Protein AF-A0AAN8GHG9-F1 (afdb_monomer_lite)

Structure (mmCIF, N/CA/C/O backbone):
data_AF-A0AAN8GHG9-F1
#
_entry.id   AF-A0AAN8GHG9-F1
#
loop_
_atom_site.group_PDB
_atom_site.id
_atom_site.type_symbol
_atom_site.label_atom_id
_atom_site.label_alt_id
_atom_site.label_comp_id
_atom_site.label_asym_id
_atom_site.label_entity_id
_atom_site.label_seq_id
_atom_site.pdbx_PDB_ins_code
_atom_site.Cartn_x
_atom_site.Cartn_y
_atom_site.Cartn_z
_atom_site.occupancy
_atom_site.B_iso_or_equiv
_atom_site.auth_seq_id
_atom_site.auth_comp_id
_atom_site.auth_asym_id
_atom_site.auth_atom_id
_atom_site.pdbx_PDB_model_num
ATOM 1 N N . MET A 1 1 ? 41.260 7.276 6.494 1.00 39.53 1 MET A N 1
ATOM 2 C CA . MET A 1 1 ? 41.161 5.802 6.473 1.00 39.53 1 MET A CA 1
ATOM 3 C C . MET A 1 1 ? 40.742 5.390 7.867 1.00 39.53 1 MET A C 1
ATOM 5 O O . MET A 1 1 ? 41.585 5.321 8.748 1.00 39.53 1 MET A O 1
ATOM 9 N N . SER A 1 2 ? 39.435 5.264 8.078 1.00 36.53 2 SER A N 1
ATOM 10 C CA . SER A 1 2 ? 38.848 4.936 9.377 1.00 36.53 2 SER A CA 1
ATOM 11 C C . SER A 1 2 ? 38.157 3.592 9.228 1.00 36.53 2 SER A C 1
ATOM 13 O O . SER A 1 2 ? 37.198 3.484 8.469 1.00 36.53 2 SER A O 1
ATOM 15 N N . GLY A 1 3 ? 38.696 2.575 9.893 1.00 39.75 3 GLY A N 1
ATOM 16 C CA . GLY A 1 3 ? 37.989 1.333 10.162 1.00 39.75 3 GLY A CA 1
ATOM 17 C C . GLY A 1 3 ? 37.304 1.464 11.516 1.00 39.75 3 GLY A C 1
ATOM 18 O O . GLY A 1 3 ? 37.971 1.758 12.505 1.00 39.75 3 GLY A O 1
ATOM 19 N N . SER A 1 4 ? 35.991 1.270 11.544 1.00 40.59 4 SER A N 1
ATOM 20 C CA . SER A 1 4 ? 35.247 0.928 12.752 1.00 40.59 4 SER A CA 1
ATOM 21 C C . SER A 1 4 ? 34.259 -0.154 12.352 1.00 40.59 4 SER A C 1
ATOM 23 O O . SER A 1 4 ? 33.437 0.047 11.462 1.00 40.59 4 SER A O 1
ATOM 25 N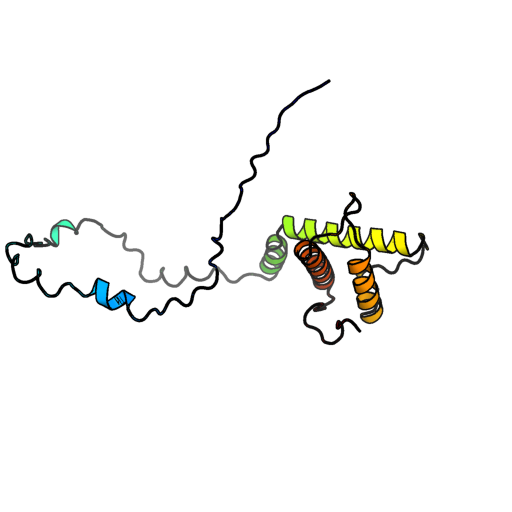 N . SER A 1 5 ? 34.472 -1.322 12.942 1.00 50.25 5 SER A N 1
ATOM 26 C CA . SER A 1 5 ? 33.694 -2.542 12.789 1.00 50.25 5 SER A CA 1
ATOM 27 C C . SER A 1 5 ? 32.444 -2.400 13.642 1.00 50.25 5 SER A C 1
ATOM 29 O O . SER A 1 5 ? 32.581 -2.333 14.857 1.00 50.25 5 SER A O 1
ATOM 31 N N . ASP A 1 6 ? 31.269 -2.368 13.021 1.00 45.66 6 ASP A N 1
ATOM 32 C CA . ASP A 1 6 ? 29.994 -2.587 13.704 1.00 45.66 6 ASP A CA 1
ATOM 33 C C . ASP A 1 6 ? 29.287 -3.739 12.983 1.00 45.66 6 ASP A C 1
ATOM 35 O O . ASP A 1 6 ? 28.539 -3.559 12.021 1.00 45.66 6 ASP A O 1
ATOM 39 N N . ASP A 1 7 ? 29.606 -4.952 13.431 1.00 48.41 7 ASP A N 1
ATOM 40 C CA . ASP A 1 7 ? 28.869 -6.164 13.103 1.00 48.41 7 ASP A CA 1
ATOM 41 C C . ASP A 1 7 ? 27.522 -6.113 13.836 1.00 48.41 7 ASP A C 1
ATOM 43 O O . ASP A 1 7 ? 27.403 -6.520 14.995 1.00 48.41 7 ASP A O 1
ATOM 47 N N . GLU A 1 8 ? 26.486 -5.587 13.179 1.00 47.91 8 GLU A N 1
ATOM 48 C CA . GLU A 1 8 ? 25.124 -5.725 13.688 1.00 47.91 8 GLU A CA 1
ATOM 49 C C . GLU A 1 8 ? 24.675 -7.189 13.588 1.00 47.91 8 GLU A C 1
ATOM 51 O O . GLU A 1 8 ? 24.585 -7.803 12.522 1.00 47.91 8 GLU A O 1
ATOM 56 N N . ILE A 1 9 ? 24.399 -7.740 14.765 1.00 48.50 9 ILE A N 1
ATOM 57 C CA . ILE A 1 9 ? 23.884 -9.077 15.027 1.00 48.50 9 ILE A CA 1
ATOM 58 C C . ILE A 1 9 ? 22.558 -9.261 14.279 1.00 48.50 9 ILE A C 1
ATOM 60 O O . ILE A 1 9 ?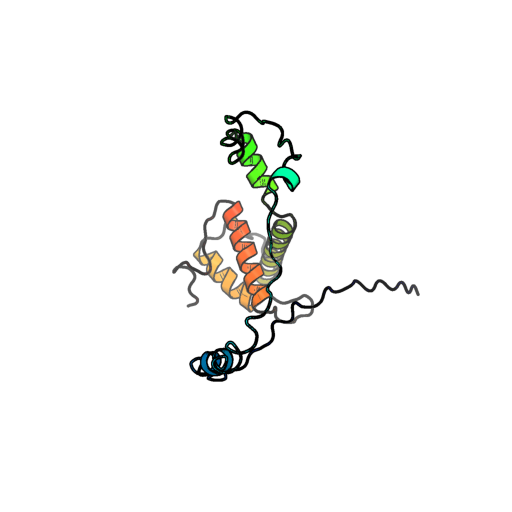 21.497 -8.812 14.715 1.00 48.50 9 ILE A O 1
ATOM 64 N N . PHE A 1 10 ? 22.601 -9.983 13.161 1.00 38.28 10 PHE A N 1
ATOM 65 C CA . PHE A 1 10 ? 21.401 -10.544 12.557 1.00 38.28 10 PHE A CA 1
ATOM 66 C C . PHE A 1 10 ? 20.902 -11.682 13.447 1.00 38.28 10 PHE A C 1
ATOM 68 O O . PHE A 1 10 ? 21.498 -12.760 13.486 1.00 38.28 10 PHE A O 1
ATOM 75 N N . ILE A 1 11 ? 19.771 -11.472 14.125 1.00 40.66 11 ILE A N 1
ATOM 76 C CA . ILE A 1 11 ? 18.973 -12.588 14.638 1.00 40.66 11 ILE A CA 1
ATOM 77 C C . ILE A 1 11 ? 18.435 -13.323 13.409 1.00 40.66 11 ILE A C 1
ATOM 79 O O . ILE A 1 11 ? 17.443 -12.939 12.789 1.00 40.66 11 ILE A O 1
ATOM 83 N N . THR A 1 12 ? 19.180 -14.342 13.003 1.00 45.91 12 THR A N 1
ATOM 84 C CA . THR A 1 12 ? 18.841 -15.238 11.913 1.00 45.91 12 THR A CA 1
ATOM 85 C C . THR A 1 12 ? 17.780 -16.229 12.385 1.00 45.91 12 THR A C 1
ATOM 87 O O . THR A 1 12 ? 17.930 -16.896 13.399 1.00 45.91 12 THR A O 1
ATOM 90 N N . GLN A 1 13 ? 16.712 -16.308 11.590 1.00 38.31 13 GLN A N 1
ATOM 91 C CA . GLN A 1 13 ? 15.991 -17.531 11.233 1.00 38.31 13 GLN A CA 1
ATOM 92 C C . GLN A 1 13 ? 15.393 -18.370 12.378 1.00 38.31 13 GLN A C 1
ATOM 94 O O . GLN A 1 13 ? 16.033 -19.248 12.950 1.00 38.31 13 GLN A O 1
ATOM 99 N N . THR A 1 14 ? 14.071 -18.273 12.547 1.00 42.41 14 THR A N 1
ATOM 100 C CA . THR A 1 14 ? 13.281 -19.482 12.814 1.00 42.41 14 THR A CA 1
ATOM 101 C C . THR A 1 14 ? 13.383 -20.376 11.582 1.00 42.41 14 THR A C 1
ATOM 103 O O . THR A 1 14 ? 12.758 -20.118 10.553 1.00 42.41 14 THR A O 1
ATOM 106 N N . LYS A 1 15 ? 14.229 -21.398 11.675 1.00 40.19 15 LYS A N 1
ATOM 107 C CA . LYS A 1 15 ? 14.328 -22.494 10.718 1.00 40.19 15 LYS A CA 1
ATOM 108 C C . LYS A 1 15 ? 13.023 -23.293 10.774 1.00 40.19 15 LYS A C 1
ATOM 110 O O . LYS A 1 15 ? 12.854 -24.133 11.651 1.00 40.19 15 LYS A O 1
ATOM 115 N N . THR A 1 16 ? 12.078 -23.009 9.885 1.00 42.50 16 THR A N 1
ATOM 116 C CA . THR A 1 16 ? 11.016 -23.970 9.579 1.00 42.50 16 THR A CA 1
ATOM 117 C C . THR A 1 16 ? 11.642 -25.035 8.697 1.00 42.50 16 THR A C 1
ATOM 119 O O . THR A 1 16 ? 12.102 -24.729 7.599 1.00 42.50 16 THR A O 1
ATOM 122 N N . CYS A 1 17 ? 11.740 -26.258 9.213 1.00 38.88 17 CYS A N 1
ATOM 123 C CA . CYS A 1 17 ? 12.109 -27.411 8.409 1.00 38.88 17 CYS A CA 1
ATOM 124 C C . CYS A 1 17 ? 11.106 -27.539 7.258 1.00 38.88 17 CYS A C 1
ATOM 126 O O . CYS A 1 17 ? 9.903 -27.633 7.497 1.00 38.88 17 CYS A O 1
ATOM 128 N N . GLU A 1 18 ? 11.616 -27.516 6.032 1.00 46.38 18 GLU A N 1
ATOM 129 C CA . GLU A 1 18 ? 10.910 -28.029 4.864 1.00 46.38 18 GLU A CA 1
ATOM 130 C C . GLU A 1 18 ? 10.667 -29.520 5.123 1.00 46.38 18 GLU A C 1
ATOM 132 O O . GLU A 1 18 ? 11.606 -30.276 5.380 1.00 46.38 18 GLU A O 1
ATOM 137 N N . ILE A 1 19 ? 9.398 -29.916 5.174 1.00 42.69 19 ILE A N 1
ATOM 138 C CA . ILE A 1 19 ? 9.003 -31.321 5.173 1.00 42.69 19 ILE A CA 1
ATOM 139 C C . ILE A 1 19 ? 8.464 -31.561 3.773 1.00 42.69 19 ILE A C 1
ATOM 141 O O . ILE A 1 19 ? 7.370 -31.106 3.440 1.00 42.69 19 ILE A O 1
ATOM 145 N N . ASP A 1 20 ? 9.295 -32.205 2.960 1.00 39.66 20 ASP A N 1
ATOM 146 C CA . ASP A 1 20 ? 8.917 -32.729 1.656 1.00 39.66 20 ASP A CA 1
ATOM 147 C C . ASP A 1 20 ? 7.808 -33.779 1.804 1.00 39.66 20 ASP A C 1
ATOM 149 O O . ASP A 1 20 ? 7.752 -34.523 2.789 1.00 39.66 20 ASP A O 1
ATOM 153 N N . ASP A 1 21 ? 6.949 -33.833 0.788 1.00 49.22 21 ASP A N 1
ATOM 154 C CA . ASP A 1 21 ? 5.894 -34.823 0.599 1.00 49.22 21 ASP A CA 1
ATOM 155 C C . ASP A 1 21 ? 6.405 -36.258 0.796 1.00 49.22 21 ASP A C 1
ATOM 157 O O . ASP A 1 21 ? 7.072 -36.830 -0.068 1.00 49.22 21 ASP A O 1
ATOM 161 N N . TYR A 1 22 ? 5.984 -36.891 1.889 1.00 43.03 22 TYR A N 1
ATOM 162 C CA . TYR A 1 22 ? 5.919 -38.343 1.986 1.00 43.03 22 TYR A CA 1
ATOM 163 C C . TYR A 1 22 ? 4.569 -38.726 2.585 1.00 43.03 22 TYR A C 1
ATOM 165 O O . TYR A 1 22 ? 4.217 -38.299 3.684 1.00 43.03 22 TYR A O 1
ATOM 173 N N . ASN A 1 23 ? 3.819 -39.546 1.845 1.00 54.47 23 ASN A N 1
ATOM 174 C CA . ASN A 1 23 ? 2.663 -40.295 2.331 1.00 54.47 23 ASN A CA 1
ATOM 175 C C . ASN A 1 23 ? 3.065 -41.122 3.563 1.00 54.47 23 ASN A C 1
ATOM 177 O O . ASN A 1 23 ? 3.503 -42.264 3.426 1.00 54.47 23 ASN A O 1
ATOM 181 N N . LEU A 1 24 ? 2.938 -40.548 4.757 1.00 47.50 24 LEU A N 1
ATOM 182 C CA . LEU A 1 24 ? 3.135 -41.265 6.008 1.00 47.50 24 LEU A CA 1
ATOM 183 C C . LEU A 1 24 ? 1.768 -41.738 6.498 1.00 47.50 24 LEU A C 1
ATOM 185 O O . LEU A 1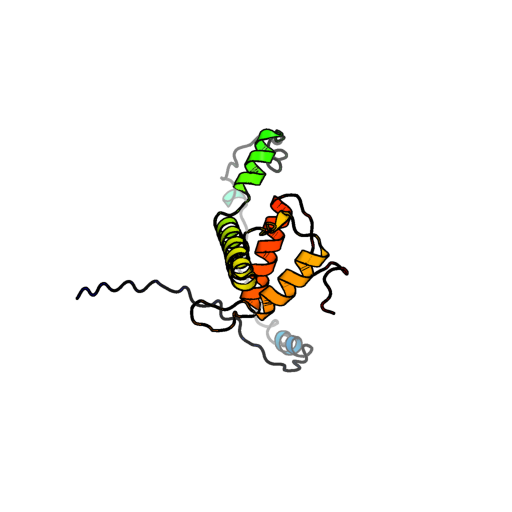 24 ? 0.984 -40.970 7.049 1.00 47.50 24 LEU A O 1
ATOM 189 N N . GLU A 1 25 ? 1.471 -43.005 6.229 1.00 52.03 25 GLU A N 1
ATOM 190 C CA . GLU A 1 25 ? 0.278 -43.700 6.704 1.00 52.03 25 GLU A CA 1
ATOM 191 C C . GLU A 1 25 ? 0.312 -43.744 8.243 1.00 52.03 25 GLU A C 1
ATOM 193 O O . GLU A 1 25 ? 1.135 -44.428 8.850 1.00 52.03 25 GLU A O 1
ATOM 198 N N . THR A 1 26 ? -0.533 -42.938 8.892 1.00 53.62 26 THR A N 1
ATOM 199 C CA . THR A 1 26 ? -0.490 -42.683 10.345 1.00 53.62 26 THR A CA 1
ATOM 200 C C . THR A 1 26 ? -1.082 -43.804 11.203 1.00 53.62 26 THR A C 1
ATOM 202 O O . THR A 1 26 ? -1.051 -43.708 12.429 1.00 53.62 26 THR A O 1
ATOM 205 N N . ASP A 1 27 ? -1.611 -44.865 10.593 1.00 53.19 27 ASP A N 1
ATOM 206 C CA . ASP A 1 27 ? -2.404 -45.885 11.294 1.00 53.19 27 ASP A CA 1
ATOM 207 C C . ASP A 1 27 ? -1.578 -46.972 12.003 1.00 53.19 27 ASP A C 1
ATOM 209 O O . ASP A 1 27 ? -2.131 -47.762 12.765 1.00 53.19 27 ASP A O 1
ATOM 213 N N . THR A 1 28 ? -0.253 -46.999 11.838 1.00 54.75 28 THR A N 1
ATOM 214 C CA . THR A 1 28 ? 0.620 -48.004 12.486 1.00 54.75 28 THR A CA 1
ATOM 215 C C . THR A 1 28 ? 1.508 -47.451 13.600 1.00 54.75 28 THR A C 1
ATOM 217 O O . THR A 1 28 ? 2.131 -48.221 14.332 1.00 54.75 28 THR A O 1
ATOM 220 N N . VAL A 1 29 ? 1.523 -46.133 13.823 1.00 50.81 29 VAL A N 1
ATOM 221 C CA . VAL A 1 29 ? 2.351 -45.512 14.879 1.00 50.81 29 VAL A CA 1
ATOM 222 C C . VAL A 1 29 ? 1.818 -45.835 16.287 1.00 50.81 29 VAL A C 1
ATOM 224 O O . VAL A 1 29 ? 2.571 -45.844 17.259 1.00 50.81 29 VAL A O 1
ATOM 227 N N . LEU A 1 30 ? 0.528 -46.162 16.411 1.00 44.66 30 LEU A N 1
ATOM 228 C CA . LEU A 1 30 ? -0.096 -46.512 17.692 1.00 44.66 30 LEU A CA 1
ATOM 229 C C . LEU A 1 30 ? 0.119 -47.975 18.111 1.00 44.66 30 LEU A C 1
ATOM 231 O O . LEU A 1 30 ? 0.100 -48.257 19.308 1.00 44.66 30 LEU A O 1
ATOM 235 N N . SER A 1 31 ? 0.364 -48.897 17.176 1.00 52.78 31 SER A N 1
ATOM 236 C CA . SER A 1 31 ? 0.584 -50.316 17.500 1.00 52.78 31 SER A CA 1
ATOM 237 C C . SER A 1 31 ? 1.927 -50.569 18.194 1.00 52.78 31 SER A C 1
ATOM 239 O O . SER A 1 31 ? 1.984 -51.376 19.119 1.00 52.78 31 SER A O 1
ATOM 241 N N . ASP A 1 32 ? 2.979 -49.826 17.837 1.00 49.19 32 ASP A N 1
ATOM 242 C CA . ASP A 1 32 ? 4.285 -49.928 18.507 1.00 49.19 32 ASP A CA 1
ATOM 243 C C . ASP A 1 32 ? 4.265 -49.308 19.916 1.00 49.19 32 ASP A C 1
ATOM 245 O O . ASP A 1 32 ? 4.950 -49.787 20.819 1.00 49.19 32 ASP A O 1
ATOM 249 N N . ALA A 1 33 ? 3.436 -48.279 20.139 1.00 52.97 33 ALA A N 1
ATOM 250 C CA . ALA A 1 33 ? 3.280 -47.626 21.442 1.00 52.97 33 ALA A CA 1
ATOM 251 C C . ALA A 1 33 ? 2.425 -48.432 22.440 1.00 52.97 33 ALA A C 1
ATOM 253 O O . ALA A 1 33 ? 2.505 -48.195 23.646 1.00 52.97 33 ALA A O 1
ATOM 254 N N . LEU A 1 34 ? 1.615 -49.377 21.952 1.00 47.00 34 LEU A N 1
ATOM 255 C CA . LEU A 1 34 ? 0.742 -50.220 22.775 1.00 47.00 34 LEU A CA 1
ATOM 256 C C . LEU A 1 34 ? 1.263 -51.645 22.971 1.00 47.00 34 LEU A C 1
ATOM 258 O O . LEU A 1 34 ? 0.583 -52.440 23.615 1.00 47.00 34 LEU A O 1
ATOM 262 N N . ASN A 1 35 ? 2.480 -51.968 22.522 1.00 52.44 35 ASN A N 1
ATOM 263 C CA . ASN A 1 35 ? 3.097 -53.272 22.785 1.00 52.44 35 ASN A CA 1
ATOM 264 C C . ASN A 1 35 ? 3.640 -53.385 24.228 1.00 52.44 35 ASN A C 1
ATOM 266 O O . ASN A 1 35 ? 4.777 -53.774 24.493 1.00 52.44 35 ASN A O 1
ATOM 270 N N . LEU A 1 36 ? 2.789 -53.014 25.182 1.00 50.38 36 LEU A N 1
ATOM 271 C CA . LEU A 1 36 ? 3.018 -52.995 26.617 1.00 50.38 36 LEU A CA 1
ATOM 272 C C . LEU A 1 36 ? 2.175 -54.073 27.319 1.00 50.38 36 LEU A C 1
ATOM 274 O O . LEU A 1 36 ? 1.823 -53.912 28.482 1.00 50.38 36 LEU A O 1
ATOM 278 N N . GLU A 1 37 ? 1.819 -55.162 26.635 1.00 54.56 37 GLU A N 1
ATOM 279 C CA . GLU A 1 37 ? 0.940 -56.189 27.213 1.00 54.56 37 GLU A CA 1
ATOM 280 C C . GLU A 1 37 ? 1.648 -57.358 27.916 1.00 54.56 37 GLU A C 1
ATOM 282 O O . GLU A 1 37 ? 0.966 -58.189 28.505 1.00 54.56 37 GLU A O 1
ATOM 287 N N . GLU A 1 38 ? 2.984 -57.411 28.002 1.00 53.03 38 GLU A N 1
ATOM 288 C CA . GLU A 1 38 ? 3.642 -58.566 28.659 1.00 53.03 38 GLU A CA 1
ATOM 289 C C . GLU A 1 38 ? 4.535 -58.276 29.875 1.00 53.03 38 GLU A C 1
ATOM 291 O O . GLU A 1 38 ? 4.930 -59.217 30.565 1.00 53.03 38 GLU A O 1
ATOM 296 N N . ASN A 1 39 ? 4.790 -57.013 30.243 1.00 45.66 39 ASN A N 1
ATOM 297 C CA . ASN A 1 39 ? 5.651 -56.702 31.403 1.00 45.66 39 ASN A CA 1
ATOM 298 C C . ASN A 1 39 ? 4.947 -56.078 32.620 1.00 45.66 39 ASN A C 1
ATOM 300 O O . ASN A 1 39 ? 5.558 -55.985 33.682 1.00 45.66 39 ASN A O 1
ATOM 304 N N . TYR A 1 40 ? 3.658 -55.730 32.545 1.00 44.91 40 TYR A N 1
ATOM 305 C CA . TYR A 1 40 ? 2.962 -55.066 33.664 1.00 44.91 40 TYR A CA 1
ATOM 306 C C . TYR A 1 40 ? 2.468 -55.993 34.783 1.00 44.91 40 TYR A C 1
ATOM 308 O O . TYR A 1 40 ? 2.042 -55.517 35.832 1.00 44.91 40 TYR A O 1
ATOM 316 N N . VAL A 1 41 ? 2.551 -57.315 34.619 1.00 48.72 41 VAL A N 1
ATOM 317 C CA . VAL A 1 41 ? 2.006 -58.257 35.618 1.00 48.72 41 VAL A CA 1
ATOM 318 C C . VAL A 1 41 ? 3.046 -58.701 36.663 1.00 48.72 41 VAL A C 1
ATOM 320 O O . VAL A 1 41 ? 2.688 -59.351 37.642 1.00 48.72 41 VAL A O 1
ATOM 323 N N . LYS A 1 42 ? 4.336 -58.347 36.532 1.00 49.88 42 LYS A N 1
ATOM 324 C CA . LYS A 1 42 ? 5.394 -58.917 37.401 1.00 49.88 42 LYS A CA 1
ATOM 325 C C . LYS A 1 42 ? 5.973 -58.008 38.489 1.00 49.88 42 LYS A C 1
ATOM 327 O O . LYS A 1 42 ? 6.594 -58.537 39.408 1.00 49.88 42 LYS A O 1
ATOM 332 N N . GLU A 1 43 ? 5.704 -56.703 38.487 1.00 49.91 43 GLU A N 1
ATOM 333 C CA . GLU A 1 43 ? 6.243 -55.769 39.498 1.00 49.91 43 GLU A CA 1
ATOM 334 C C . GLU A 1 43 ? 5.163 -55.021 40.297 1.00 49.91 43 GLU A C 1
ATOM 336 O O . GLU A 1 43 ? 5.323 -53.872 40.693 1.00 49.91 43 GLU A O 1
ATOM 341 N N . ALA A 1 44 ? 4.066 -55.698 40.642 1.00 52.06 44 ALA A N 1
ATOM 342 C CA . ALA A 1 44 ? 3.125 -55.219 41.661 1.00 52.06 44 ALA A CA 1
ATOM 343 C C . ALA A 1 44 ? 3.689 -55.380 43.094 1.00 52.06 44 ALA A C 1
ATOM 345 O O . ALA A 1 44 ? 3.059 -55.991 43.960 1.00 52.06 44 ALA A O 1
ATOM 346 N N . LYS A 1 45 ? 4.900 -54.876 43.364 1.00 57.44 45 LYS A N 1
ATOM 347 C CA . LYS A 1 45 ? 5.474 -54.836 44.717 1.00 57.44 45 LYS A CA 1
ATOM 348 C C . LYS A 1 45 ? 5.999 -53.437 45.041 1.00 57.44 45 LYS A C 1
ATOM 350 O O . LYS A 1 45 ? 7.082 -53.059 44.625 1.00 57.44 45 LYS A O 1
ATOM 355 N N . GLN A 1 46 ? 5.201 -52.756 45.868 1.00 58.44 46 GLN A N 1
ATOM 356 C CA . GLN A 1 46 ? 5.471 -51.512 46.600 1.00 58.44 46 GLN A CA 1
ATOM 357 C C . GLN A 1 46 ? 5.583 -50.234 45.761 1.00 58.44 46 GLN A C 1
ATOM 359 O O . GLN A 1 46 ? 6.655 -49.666 45.580 1.00 58.44 46 GLN A O 1
ATOM 364 N N . LEU A 1 47 ? 4.423 -49.700 45.375 1.00 54.91 47 LEU A N 1
ATOM 365 C CA . LEU A 1 47 ? 4.284 -48.248 45.271 1.00 54.91 47 LEU A CA 1
ATOM 366 C C . LEU A 1 47 ? 4.441 -47.647 46.684 1.00 54.91 47 LEU A C 1
ATOM 368 O O . LEU A 1 47 ? 3.869 -48.202 47.629 1.00 54.91 47 LEU A O 1
ATOM 372 N N . PRO A 1 48 ? 5.210 -46.560 46.866 1.00 61.09 48 PRO A N 1
ATOM 373 C CA . PRO A 1 48 ? 5.300 -45.888 48.157 1.00 61.09 48 PRO A CA 1
ATOM 374 C C . PRO A 1 48 ? 3.913 -45.389 48.585 1.00 61.09 48 PRO A C 1
ATOM 376 O O . PRO A 1 48 ? 3.152 -44.860 47.774 1.00 61.09 48 PRO A O 1
ATOM 379 N N . ASN A 1 49 ? 3.575 -45.585 49.861 1.00 61.28 49 ASN A N 1
ATOM 380 C CA . ASN A 1 49 ? 2.318 -45.116 50.435 1.00 61.28 49 ASN A CA 1
ATOM 381 C C . ASN A 1 49 ? 2.351 -43.583 50.541 1.00 61.28 49 ASN A C 1
ATOM 383 O O . ASN A 1 49 ? 3.017 -43.042 51.423 1.00 61.28 49 ASN A O 1
ATOM 387 N N . PHE A 1 50 ? 1.658 -42.884 49.642 1.00 60.59 50 PHE A N 1
ATOM 388 C CA . PHE A 1 50 ? 1.453 -41.438 49.730 1.00 60.59 50 PHE A CA 1
ATOM 389 C C . PHE A 1 50 ? 0.268 -41.139 50.655 1.00 60.59 50 PHE A C 1
ATOM 391 O O . PHE A 1 50 ? -0.791 -40.708 50.200 1.00 60.59 50 PHE A O 1
ATOM 398 N N . ASP A 1 51 ? 0.445 -41.365 51.957 1.00 64.38 51 ASP A N 1
ATOM 399 C CA . ASP A 1 51 ? -0.456 -40.792 52.959 1.00 64.38 51 ASP A CA 1
ATOM 400 C C . ASP A 1 51 ? -0.172 -39.288 53.051 1.00 64.38 51 ASP A C 1
ATOM 402 O O . ASP A 1 51 ? 0.727 -38.829 53.756 1.00 64.38 51 ASP A O 1
ATOM 406 N N . LEU A 1 52 ? -0.914 -38.512 52.261 1.00 60.34 52 LEU A N 1
ATOM 407 C CA . LEU A 1 52 ? -0.919 -37.055 52.318 1.00 60.34 52 LEU A CA 1
ATOM 408 C C . LEU A 1 52 ? -1.585 -36.607 53.625 1.00 60.34 52 LEU A C 1
ATOM 410 O O . LEU A 1 52 ? -2.812 -36.563 53.732 1.00 60.34 52 LEU A O 1
ATOM 414 N N . ASN A 1 53 ? -0.773 -36.242 54.618 1.00 64.88 53 ASN A N 1
ATOM 415 C CA . ASN A 1 53 ? -1.260 -35.583 55.823 1.00 64.88 53 ASN A CA 1
ATOM 416 C C . ASN A 1 53 ? -1.701 -34.154 55.486 1.00 64.88 53 ASN A C 1
ATOM 418 O O . ASN A 1 53 ? -0.897 -33.280 55.173 1.00 64.88 53 ASN A O 1
ATOM 422 N N . TYR A 1 54 ? -3.007 -33.902 55.585 1.00 58.16 54 TYR A N 1
ATOM 423 C CA . TYR A 1 54 ? -3.619 -32.598 55.293 1.00 58.16 54 TYR A CA 1
ATOM 424 C C . TYR A 1 54 ? -3.099 -31.448 56.176 1.00 58.16 54 TYR A C 1
ATOM 426 O O . TYR A 1 54 ? -3.244 -30.282 55.812 1.00 58.16 54 TYR A O 1
ATOM 434 N N . SER A 1 55 ? -2.479 -31.767 57.315 1.00 62.88 55 SER A N 1
ATOM 435 C CA . SER A 1 55 ? -1.813 -30.806 58.199 1.00 62.88 55 SER A CA 1
ATOM 436 C C . SER A 1 55 ? -0.543 -30.198 57.599 1.00 62.88 55 SER A C 1
ATOM 438 O O . SER A 1 55 ? -0.153 -29.112 58.006 1.00 62.88 55 SER A O 1
ATOM 440 N N . ASP A 1 56 ? 0.080 -30.853 56.614 1.00 58.31 56 ASP A N 1
ATOM 441 C CA . ASP A 1 56 ? 1.331 -30.378 55.999 1.00 58.31 56 ASP A CA 1
ATOM 442 C C . ASP A 1 56 ? 1.087 -29.274 54.952 1.00 58.31 56 ASP A C 1
ATOM 444 O O . ASP A 1 56 ? 2.022 -28.648 54.457 1.00 58.31 56 ASP A O 1
ATOM 448 N N . ILE A 1 57 ? -0.183 -29.021 54.612 1.00 60.34 57 ILE A N 1
ATOM 449 C CA . ILE A 1 57 ? -0.620 -28.015 53.629 1.00 60.34 57 ILE A CA 1
ATOM 450 C C . ILE A 1 57 ? -1.300 -26.821 54.329 1.00 60.34 57 ILE A C 1
ATOM 452 O O . ILE A 1 57 ? -1.553 -25.780 53.718 1.00 60.34 57 ILE A O 1
ATOM 456 N N . SER A 1 58 ? -1.590 -26.924 55.628 1.00 58.78 58 SER A N 1
ATOM 457 C CA . SER A 1 58 ? -2.302 -25.887 56.372 1.00 58.78 58 SER A CA 1
ATOM 458 C C . SER A 1 58 ? -1.347 -24.889 57.020 1.00 58.78 58 SER A C 1
ATOM 460 O O . SER A 1 58 ? -1.251 -24.861 58.235 1.00 58.78 58 SER A O 1
ATOM 462 N N . ASP A 1 59 ? -0.670 -24.067 56.217 1.00 58.75 59 ASP A N 1
ATOM 463 C CA . ASP A 1 59 ? -0.074 -22.801 56.690 1.00 58.75 59 ASP A CA 1
ATOM 464 C C . ASP A 1 59 ? 0.052 -21.732 55.590 1.00 58.75 59 ASP A C 1
ATOM 466 O O . ASP A 1 59 ? 0.775 -20.746 55.722 1.00 58.75 59 ASP A O 1
ATOM 470 N N . VAL A 1 60 ? -0.716 -21.850 54.503 1.00 59.06 60 VAL A N 1
ATOM 471 C CA . VAL A 1 60 ? -0.964 -20.698 53.630 1.00 59.06 60 VAL A CA 1
ATOM 472 C C . VAL A 1 60 ? -2.327 -20.142 53.986 1.00 59.06 60 VAL A C 1
ATOM 474 O O . VAL A 1 60 ? -3.348 -20.494 53.397 1.00 59.06 60 VAL A O 1
ATOM 477 N N . GLN A 1 61 ? -2.344 -19.233 54.958 1.00 57.09 61 GLN A N 1
ATOM 478 C CA . GLN A 1 61 ? -3.405 -18.239 55.025 1.00 57.09 61 GLN A CA 1
ATOM 479 C C . GLN A 1 61 ? -3.375 -17.459 53.711 1.00 57.09 61 GLN A C 1
ATOM 481 O O . GLN A 1 61 ? -2.637 -16.490 53.551 1.00 57.09 61 GLN A O 1
ATOM 486 N N . THR A 1 62 ? -4.178 -17.894 52.741 1.00 57.06 62 THR A N 1
ATOM 487 C CA . THR A 1 62 ? -4.589 -17.024 51.648 1.00 57.06 62 THR A CA 1
ATOM 488 C C . THR A 1 62 ? -5.242 -15.818 52.312 1.00 57.06 62 THR A C 1
ATOM 490 O O . THR A 1 62 ? -6.219 -16.015 53.046 1.00 57.06 62 THR A O 1
ATOM 493 N N . PRO A 1 63 ? -4.727 -14.591 52.127 1.00 54.75 63 PRO A N 1
ATOM 494 C CA . PRO A 1 63 ? -5.392 -13.415 52.653 1.00 54.75 63 PRO A CA 1
ATOM 495 C C . PRO A 1 63 ? -6.840 -13.459 52.170 1.00 54.75 63 PRO A C 1
ATOM 497 O O . PRO A 1 63 ? -7.080 -13.580 50.966 1.00 54.75 63 PRO A O 1
ATOM 500 N N . ASN A 1 64 ? -7.792 -13.436 53.103 1.00 57.53 64 ASN A N 1
ATOM 501 C CA . ASN A 1 64 ? -9.213 -13.332 52.797 1.00 57.53 64 ASN A CA 1
ATOM 502 C C . ASN A 1 64 ? -9.443 -11.997 52.075 1.00 57.53 64 ASN A C 1
ATOM 504 O O . ASN A 1 64 ? -9.722 -10.976 52.700 1.00 57.53 64 ASN A O 1
ATOM 508 N N . LEU A 1 65 ? -9.272 -11.987 50.752 1.00 54.22 65 LEU A N 1
ATOM 509 C CA . LEU A 1 65 ? -9.735 -10.902 49.907 1.00 54.22 65 LEU A CA 1
ATOM 510 C C . LEU A 1 65 ? -11.261 -11.044 49.822 1.00 54.22 65 LEU A C 1
ATOM 512 O O . LEU A 1 65 ? -11.728 -12.129 49.463 1.00 54.22 65 LEU A O 1
ATOM 516 N N . PRO A 1 66 ? -12.040 -9.999 50.147 1.00 56.88 66 PRO A N 1
ATOM 517 C CA . PRO A 1 66 ? -13.497 -10.074 50.153 1.00 56.88 66 PRO A CA 1
ATOM 518 C C . PRO A 1 66 ? -14.024 -10.620 48.817 1.00 56.88 66 PRO A C 1
ATOM 520 O O . PRO A 1 66 ? -13.624 -10.155 47.747 1.00 56.88 66 PRO A O 1
ATOM 523 N N . GLU A 1 67 ? -14.936 -11.597 48.880 1.00 55.72 67 GLU A N 1
ATOM 524 C CA . GLU A 1 67 ? -15.481 -12.345 47.728 1.00 55.72 67 GLU A CA 1
ATOM 525 C C . GLU A 1 67 ? -16.113 -11.460 46.636 1.00 55.72 67 GLU A C 1
ATOM 527 O O . GLU A 1 67 ? -16.245 -11.884 45.490 1.00 55.72 67 GLU A O 1
ATOM 532 N N . ASN A 1 68 ? -16.417 -10.199 46.945 1.00 53.28 68 ASN A N 1
ATOM 533 C CA . ASN A 1 68 ? -16.950 -9.211 46.005 1.00 53.28 68 ASN A CA 1
ATOM 534 C C . ASN A 1 68 ? -15.884 -8.603 45.055 1.00 53.28 68 ASN A C 1
ATOM 536 O O . ASN A 1 68 ? -16.213 -7.912 44.098 1.00 53.28 68 ASN A O 1
ATOM 540 N N . ALA A 1 69 ? -14.587 -8.840 45.270 1.00 53.25 69 ALA A N 1
ATOM 541 C CA . ALA A 1 69 ? -13.534 -8.187 44.479 1.00 53.25 69 ALA A CA 1
ATOM 542 C C . ALA A 1 69 ? -13.134 -8.933 43.186 1.00 53.25 69 ALA A C 1
ATOM 544 O O . ALA A 1 69 ? -12.408 -8.382 42.358 1.00 53.25 69 ALA A O 1
ATOM 545 N N . LYS A 1 70 ? -13.573 -10.184 42.984 1.00 56.38 70 LYS A N 1
ATOM 546 C CA . LYS A 1 70 ? -13.046 -11.045 41.902 1.00 56.38 70 LYS A CA 1
ATOM 547 C C . LYS A 1 70 ? -13.702 -10.838 40.533 1.00 56.38 70 LYS A C 1
ATOM 549 O O . LYS A 1 70 ? -13.101 -11.180 39.521 1.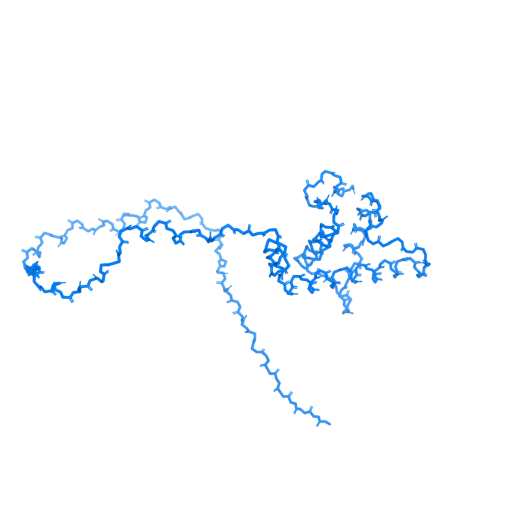00 56.38 70 LYS A O 1
ATOM 554 N N . THR A 1 71 ? -14.898 -10.259 40.461 1.00 56.09 71 THR A N 1
ATOM 555 C CA . THR A 1 71 ? -15.637 -10.110 39.191 1.00 56.09 71 THR A CA 1
ATOM 556 C C . THR A 1 71 ? -15.293 -8.828 38.428 1.00 56.09 71 THR A C 1
ATOM 558 O O . THR A 1 71 ? -15.568 -8.732 37.234 1.00 56.09 71 THR A O 1
ATOM 561 N N . SER A 1 72 ? -14.635 -7.863 39.081 1.00 59.09 72 SER A N 1
ATOM 562 C CA . SER A 1 72 ? -14.353 -6.535 38.516 1.00 59.09 72 SER A CA 1
ATOM 563 C C . SER A 1 72 ? -12.986 -6.404 37.831 1.00 59.09 72 SER A C 1
ATOM 565 O O . SER A 1 72 ? -12.706 -5.357 37.257 1.00 59.09 72 SER A O 1
ATOM 567 N N . LEU A 1 73 ? -12.123 -7.423 37.871 1.00 67.81 73 LEU A N 1
ATOM 568 C CA . LEU A 1 73 ? -10.782 -7.352 37.266 1.00 67.81 73 LEU A CA 1
ATOM 569 C C . LEU A 1 73 ? -10.773 -7.628 35.757 1.00 67.81 73 LEU A C 1
ATOM 571 O O . LEU A 1 73 ? -9.793 -7.318 35.087 1.00 67.81 73 LEU A O 1
ATOM 575 N N . ARG A 1 74 ? -11.844 -8.216 35.210 1.00 84.06 74 ARG A N 1
ATOM 576 C CA . ARG A 1 74 ? -11.914 -8.540 33.777 1.00 84.06 74 ARG A CA 1
ATOM 577 C C . ARG A 1 74 ? -12.008 -7.289 32.903 1.00 84.06 74 ARG A C 1
ATOM 579 O O . ARG A 1 74 ? -11.516 -7.302 31.778 1.00 84.06 74 ARG A O 1
ATOM 586 N N . PHE A 1 75 ? -12.664 -6.241 33.398 1.00 85.06 75 PHE A N 1
ATOM 587 C CA . PHE A 1 75 ? -12.943 -5.035 32.632 1.00 85.06 75 PHE A CA 1
ATOM 588 C C . PHE A 1 75 ? -12.422 -3.803 33.360 1.00 85.06 75 PHE A C 1
ATOM 590 O O . PHE A 1 75 ? -12.664 -3.618 34.551 1.00 85.06 75 PHE A O 1
ATOM 597 N N . SER A 1 76 ? -11.732 -2.945 32.616 1.00 77.12 76 SER A N 1
ATOM 598 C CA . SER A 1 76 ? -11.376 -1.608 33.077 1.00 77.12 76 SER A CA 1
ATOM 599 C C . SER A 1 76 ? -12.627 -0.752 33.292 1.00 77.12 76 SER A C 1
ATOM 601 O O . SER A 1 76 ? -13.734 -1.101 32.875 1.00 77.12 76 SER A O 1
ATOM 603 N N . LYS A 1 77 ? -12.443 0.407 33.927 1.00 85.50 77 LYS A N 1
ATOM 604 C CA . LYS A 1 77 ? -13.493 1.427 34.014 1.00 85.50 77 LYS A CA 1
ATOM 605 C C . LYS A 1 77 ? -13.987 1.796 32.603 1.00 85.50 77 LYS A C 1
ATOM 607 O O . LYS A 1 77 ? -13.177 1.746 31.674 1.00 85.50 77 LYS A O 1
ATOM 612 N N . PRO A 1 78 ? -15.273 2.164 32.438 1.00 87.62 78 PRO A N 1
ATOM 613 C CA . PRO A 1 78 ? -15.789 2.638 31.157 1.00 87.62 78 PRO A CA 1
ATOM 614 C C . PRO A 1 78 ? -14.891 3.742 30.588 1.00 87.62 78 PRO A C 1
ATOM 616 O O . PRO A 1 78 ? -14.563 4.683 31.310 1.00 87.62 78 PRO A O 1
ATOM 619 N N . LEU A 1 79 ? -14.460 3.585 29.335 1.00 87.00 79 LEU A N 1
ATOM 620 C CA . LEU A 1 79 ? -13.622 4.571 28.654 1.00 87.00 79 LEU A CA 1
ATOM 621 C C . LEU A 1 79 ? -14.463 5.775 28.230 1.00 87.00 79 LEU A C 1
ATOM 623 O O . LEU A 1 79 ? -15.615 5.615 27.823 1.00 87.00 79 LEU A O 1
ATOM 627 N N . ASP A 1 80 ? -13.851 6.954 28.272 1.00 91.50 80 ASP A N 1
ATOM 628 C CA . ASP A 1 80 ? -14.391 8.157 27.648 1.00 91.50 80 ASP A CA 1
ATOM 629 C C . ASP A 1 80 ? -13.969 8.264 26.166 1.00 91.50 80 ASP A C 1
ATOM 631 O O . ASP A 1 80 ? -13.010 7.636 25.705 1.00 91.50 80 ASP A O 1
ATOM 635 N N . ASP A 1 81 ? -14.669 9.108 25.409 1.00 88.69 81 ASP A N 1
ATOM 636 C CA . ASP A 1 81 ? -14.398 9.402 23.998 1.00 88.69 81 ASP A CA 1
ATOM 637 C C . ASP A 1 81 ? -12.966 9.921 23.769 1.00 88.69 81 ASP A C 1
ATOM 639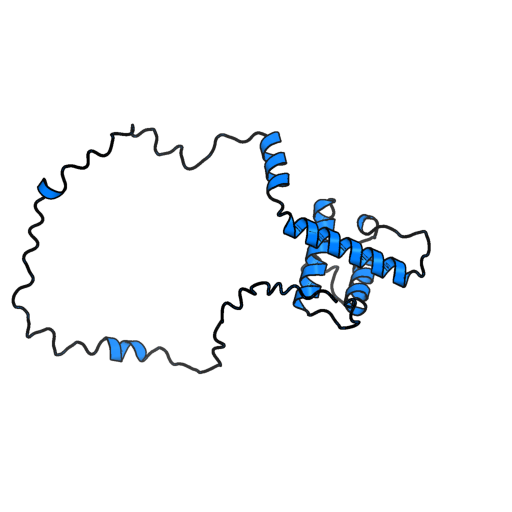 O O . ASP A 1 81 ? -12.355 9.696 22.717 1.00 88.69 81 ASP A O 1
ATOM 643 N N . SER A 1 82 ? -12.410 10.631 24.756 1.00 86.06 82 SER A N 1
ATOM 644 C CA . SER A 1 82 ? -11.028 11.111 24.729 1.00 86.06 82 SER A CA 1
ATOM 645 C C . SER A 1 82 ? -10.009 9.972 24.856 1.00 86.06 82 SER A C 1
ATOM 647 O O . SER A 1 82 ? -9.040 9.932 24.090 1.00 86.06 82 SER A O 1
ATOM 649 N N . ASP A 1 83 ? -10.263 9.002 25.738 1.00 86.38 83 ASP A N 1
ATOM 650 C CA . ASP A 1 83 ? -9.436 7.805 25.910 1.00 86.38 83 ASP A CA 1
ATOM 651 C C . ASP A 1 83 ? -9.442 6.949 24.645 1.00 86.38 83 ASP A C 1
ATOM 653 O O . ASP A 1 83 ? -8.393 6.474 24.206 1.00 86.38 83 ASP A O 1
ATOM 657 N N . LEU A 1 84 ? -10.605 6.821 23.999 1.00 83.94 84 LEU A N 1
ATOM 658 C CA . LEU A 1 84 ? -10.750 6.074 22.753 1.00 83.94 84 LEU A CA 1
ATOM 659 C C . LEU A 1 84 ? -9.921 6.700 21.622 1.00 83.94 84 LEU A C 1
ATOM 661 O O . LEU A 1 84 ? -9.203 5.998 20.909 1.00 83.94 84 LEU A O 1
ATOM 665 N N . LYS A 1 85 ? -9.930 8.033 21.497 1.00 83.44 85 LYS A N 1
ATOM 666 C CA . LYS A 1 85 ? -9.091 8.751 20.519 1.00 83.44 85 LYS A CA 1
ATOM 667 C C . LYS A 1 85 ? -7.601 8.600 20.814 1.00 83.44 85 LYS A C 1
ATOM 669 O O . LYS A 1 85 ? -6.809 8.454 19.883 1.00 83.44 85 LYS A O 1
ATOM 674 N N . ASN A 1 86 ? -7.208 8.637 22.084 1.00 83.00 86 ASN A N 1
ATOM 675 C CA . ASN A 1 86 ? -5.815 8.450 22.485 1.00 83.00 86 ASN A CA 1
ATOM 676 C C . ASN A 1 86 ? -5.338 7.019 22.228 1.00 83.00 86 ASN A C 1
ATOM 678 O O . ASN A 1 86 ? -4.212 6.838 21.772 1.00 83.00 86 ASN A O 1
ATOM 682 N N . LEU A 1 87 ? -6.203 6.024 22.434 1.00 81.31 87 LEU A N 1
ATOM 683 C CA . LEU A 1 87 ? -5.915 4.622 22.146 1.00 81.31 87 LEU A CA 1
ATOM 684 C C . LEU A 1 87 ? -5.764 4.361 20.646 1.00 81.31 87 LEU A C 1
ATOM 686 O O . LEU A 1 87 ? -4.853 3.652 20.235 1.00 81.31 87 LEU A O 1
ATOM 690 N N . VAL A 1 88 ? -6.613 4.964 19.811 1.00 78.00 88 VAL A N 1
ATOM 691 C CA . VAL A 1 88 ? -6.466 4.877 18.349 1.00 78.00 88 VAL A CA 1
ATOM 692 C C . VAL A 1 88 ? -5.126 5.470 17.902 1.00 78.00 88 VAL A C 1
ATOM 694 O O . VAL A 1 88 ? -4.455 4.895 17.048 1.00 78.00 88 VAL A O 1
ATOM 697 N N . LYS A 1 89 ? -4.701 6.583 18.511 1.00 73.00 89 LYS A N 1
ATOM 698 C CA . LYS A 1 89 ? -3.400 7.208 18.227 1.00 73.00 89 LYS A CA 1
ATOM 699 C C . LYS A 1 89 ? -2.220 6.366 18.719 1.00 73.00 89 LYS A C 1
ATOM 701 O O . LYS A 1 89 ? -1.240 6.239 17.997 1.00 73.00 89 LYS A O 1
ATOM 706 N N . SER A 1 90 ? -2.292 5.799 19.924 1.00 72.44 90 SER A N 1
ATOM 707 C CA . SER A 1 90 ? -1.203 4.997 20.503 1.00 72.44 90 SER A CA 1
ATOM 708 C C . SER A 1 90 ? -1.152 3.561 19.974 1.00 72.44 90 SER A C 1
ATOM 710 O O . SER A 1 90 ? -0.106 2.920 20.042 1.00 72.44 90 SER A O 1
ATOM 712 N N . GLY A 1 91 ? -2.259 3.061 19.421 1.00 69.38 91 GLY A N 1
ATOM 713 C CA . GLY A 1 91 ? -2.363 1.735 18.815 1.00 69.38 91 GLY A CA 1
ATOM 714 C C . GLY A 1 91 ? -1.658 1.612 17.462 1.00 69.38 91 GLY A C 1
ATOM 715 O O . GLY A 1 91 ? -1.459 0.498 16.975 1.00 69.38 91 GLY A O 1
ATOM 716 N N . LEU A 1 92 ? -1.249 2.727 16.850 1.00 69.62 92 LEU A N 1
ATOM 717 C CA . LEU A 1 92 ? -0.461 2.715 15.623 1.00 69.62 92 LEU A CA 1
ATOM 718 C C . LEU A 1 92 ? 1.020 2.541 15.963 1.00 69.62 92 LEU A C 1
ATOM 720 O O . LEU A 1 92 ? 1.654 3.378 16.601 1.00 69.62 92 LEU A O 1
ATOM 724 N N . SER A 1 93 ? 1.598 1.426 15.518 1.00 79.62 93 SER A N 1
ATOM 725 C CA . SER A 1 93 ? 3.037 1.218 15.653 1.00 79.62 93 SER A CA 1
ATOM 726 C C . SER A 1 93 ? 3.795 2.247 14.812 1.00 79.62 93 SER A C 1
ATOM 728 O O . SER A 1 93 ? 3.568 2.353 13.606 1.00 79.62 93 SER A O 1
ATOM 730 N N . ILE A 1 94 ? 4.778 2.921 15.418 1.00 78.56 94 ILE A N 1
ATOM 731 C CA . ILE A 1 94 ? 5.712 3.837 14.735 1.00 78.56 94 ILE A CA 1
ATOM 732 C C . ILE A 1 94 ? 6.335 3.169 13.497 1.00 78.56 94 ILE A C 1
ATOM 734 O O . ILE A 1 94 ? 6.528 3.803 12.460 1.00 78.56 94 ILE A O 1
ATOM 738 N N . LYS A 1 95 ? 6.608 1.858 13.568 1.00 81.12 95 LYS A N 1
ATOM 739 C CA . LYS A 1 95 ? 7.126 1.082 12.431 1.00 81.12 95 LYS A CA 1
ATOM 740 C C . LYS A 1 95 ? 6.143 1.070 11.258 1.00 81.12 95 LYS A C 1
ATOM 742 O O . LYS A 1 95 ? 6.556 1.274 10.119 1.00 81.12 95 LYS A O 1
ATOM 747 N N . THR A 1 96 ? 4.859 0.857 11.531 1.00 83.69 96 THR A N 1
ATOM 748 C CA . THR A 1 96 ? 3.791 0.851 10.523 1.00 83.69 96 THR A CA 1
ATOM 749 C C . THR A 1 96 ? 3.616 2.230 9.901 1.00 83.69 96 THR A C 1
ATOM 751 O O . THR A 1 96 ? 3.509 2.335 8.679 1.00 83.69 96 THR A O 1
ATOM 754 N N . GLU A 1 97 ? 3.671 3.297 10.701 1.00 85.19 97 GLU A N 1
ATOM 755 C CA . GLU A 1 97 ? 3.625 4.661 10.168 1.00 85.19 97 GLU A CA 1
ATOM 756 C C . GLU A 1 97 ? 4.801 4.954 9.238 1.00 85.19 97 GLU A C 1
ATOM 758 O O . GLU A 1 97 ? 4.615 5.522 8.163 1.00 85.19 97 GLU A O 1
ATOM 763 N N . ASN A 1 98 ? 6.010 4.550 9.625 1.00 87.75 98 ASN A N 1
ATOM 764 C CA . ASN A 1 98 ? 7.203 4.782 8.817 1.00 87.75 98 ASN A CA 1
ATOM 765 C C . ASN A 1 98 ? 7.145 4.011 7.494 1.00 87.75 98 ASN A C 1
ATOM 767 O O . ASN A 1 98 ? 7.431 4.592 6.448 1.00 87.75 98 ASN A O 1
ATOM 771 N N . LYS A 1 99 ? 6.698 2.747 7.514 1.00 88.94 99 LYS A N 1
ATOM 772 C CA . LYS A 1 99 ? 6.445 1.969 6.288 1.00 88.94 99 LYS A CA 1
ATOM 773 C C . LYS A 1 99 ? 5.411 2.651 5.389 1.00 88.94 99 LYS A C 1
ATOM 775 O O . LYS A 1 99 ? 5.636 2.798 4.191 1.00 88.94 99 LYS A O 1
ATOM 780 N N . THR A 1 100 ? 4.319 3.126 5.984 1.00 90.94 100 THR A N 1
ATOM 781 C CA . THR A 1 100 ? 3.242 3.840 5.285 1.00 90.94 100 THR A CA 1
ATOM 782 C C . THR A 1 100 ? 3.760 5.108 4.610 1.00 90.94 100 THR A C 1
ATOM 784 O O . THR A 1 100 ? 3.552 5.306 3.414 1.00 90.94 100 THR A O 1
ATOM 787 N N . LYS A 1 101 ? 4.502 5.942 5.347 1.00 90.50 101 LYS A N 1
ATOM 788 C CA . LYS A 1 101 ? 5.121 7.166 4.818 1.00 90.50 101 LYS A CA 1
ATOM 789 C C . LYS A 1 101 ? 6.079 6.853 3.672 1.00 90.50 101 LYS A C 1
ATOM 791 O O . LYS A 1 101 ? 5.995 7.490 2.626 1.00 90.50 101 LYS A O 1
ATOM 796 N N . TRP A 1 102 ? 6.950 5.860 3.848 1.00 93.25 102 TRP A N 1
ATOM 797 C CA . TRP A 1 102 ? 7.896 5.447 2.815 1.00 93.25 102 TRP A CA 1
ATOM 798 C C . TRP A 1 102 ? 7.188 5.002 1.528 1.00 93.25 102 TRP A C 1
ATOM 800 O O . TRP A 1 102 ? 7.540 5.478 0.452 1.00 93.25 102 TRP A O 1
ATOM 810 N N . ALA A 1 103 ? 6.144 4.176 1.629 1.00 93.50 103 ALA A N 1
ATOM 811 C CA . ALA A 1 103 ? 5.389 3.708 0.468 1.00 93.50 103 ALA A CA 1
ATOM 812 C C . ALA A 1 103 ? 4.710 4.859 -0.305 1.00 93.50 103 ALA A C 1
ATOM 814 O O . ALA A 1 103 ? 4.753 4.893 -1.535 1.00 93.50 103 ALA A O 1
ATOM 815 N N . VAL A 1 104 ? 4.138 5.842 0.402 1.00 91.62 104 VAL A N 1
ATOM 816 C CA . VAL A 1 104 ? 3.507 7.027 -0.215 1.00 91.62 104 VAL A CA 1
ATOM 817 C C . VAL A 1 104 ? 4.538 7.930 -0.895 1.00 91.62 104 VAL A C 1
ATOM 819 O O . VAL A 1 104 ? 4.292 8.438 -1.995 1.00 91.62 104 VAL A O 1
ATOM 822 N N . ILE A 1 105 ? 5.703 8.120 -0.270 1.00 91.31 105 ILE A N 1
ATOM 823 C CA . ILE A 1 105 ? 6.816 8.873 -0.861 1.00 91.31 105 ILE A CA 1
ATOM 824 C C . ILE A 1 105 ? 7.298 8.171 -2.130 1.00 91.31 105 ILE A C 1
ATOM 826 O O . ILE A 1 105 ? 7.402 8.817 -3.171 1.00 91.31 105 ILE A O 1
ATOM 830 N N . LEU A 1 106 ? 7.514 6.856 -2.073 1.00 92.38 106 LEU A N 1
ATOM 831 C CA . LEU A 1 106 ? 7.951 6.056 -3.214 1.00 92.38 106 LEU A CA 1
ATOM 832 C C . LEU A 1 106 ? 6.972 6.161 -4.392 1.00 92.38 106 LEU A C 1
ATOM 834 O O . LEU A 1 106 ? 7.395 6.399 -5.524 1.00 92.38 106 LEU A O 1
ATOM 838 N N . PHE A 1 107 ? 5.666 6.064 -4.128 1.00 91.56 107 PHE A N 1
ATOM 839 C CA . PHE A 1 107 ? 4.636 6.245 -5.152 1.00 91.56 107 PHE A CA 1
ATOM 840 C C . PHE A 1 107 ? 4.675 7.652 -5.766 1.00 91.56 107 PHE A C 1
ATOM 842 O O . PHE A 1 107 ? 4.625 7.805 -6.985 1.00 91.56 107 PHE A O 1
ATOM 849 N N . SER A 1 108 ? 4.818 8.687 -4.933 1.00 89.50 108 SER A N 1
ATOM 850 C CA . SER A 1 108 ? 4.905 10.079 -5.394 1.00 89.50 108 SER A CA 1
ATOM 851 C C . SER A 1 108 ? 6.161 10.322 -6.241 1.00 89.50 108 SER A C 1
ATOM 853 O O . SER A 1 108 ? 6.114 11.019 -7.249 1.00 89.50 108 SER A O 1
ATOM 855 N N . MET A 1 109 ? 7.296 9.722 -5.873 1.00 89.62 109 MET A N 1
ATOM 856 C CA . MET A 1 109 ? 8.531 9.791 -6.660 1.00 89.62 109 MET A CA 1
ATOM 857 C C . MET A 1 109 ? 8.368 9.121 -8.026 1.00 89.62 109 MET A C 1
ATOM 859 O O . MET A 1 109 ? 8.751 9.698 -9.045 1.00 89.62 109 MET A O 1
ATOM 863 N N . TRP A 1 110 ? 7.771 7.928 -8.056 1.00 91.19 110 TRP A N 1
ATOM 864 C CA . TRP A 1 110 ? 7.472 7.222 -9.299 1.00 91.19 110 TRP A CA 1
ATOM 865 C C . TRP A 1 110 ? 6.539 8.037 -10.203 1.00 91.19 110 TRP A C 1
ATOM 867 O O . TRP A 1 110 ? 6.823 8.224 -11.386 1.00 91.19 110 TRP A O 1
ATOM 877 N N . LYS A 1 111 ? 5.463 8.594 -9.646 1.00 87.69 111 LYS A N 1
ATOM 878 C CA . LYS A 1 111 ? 4.480 9.362 -10.412 1.00 87.69 111 LYS A CA 1
ATOM 879 C C . LYS A 1 111 ? 5.086 10.629 -11.023 1.00 87.69 111 LYS A C 1
ATOM 881 O O . LYS A 1 111 ? 4.889 10.883 -12.213 1.00 87.69 111 LYS A O 1
ATOM 886 N N . LYS A 1 112 ? 5.917 11.358 -10.270 1.00 86.81 112 LYS A N 1
ATOM 887 C CA . LYS A 1 112 ? 6.710 12.490 -10.789 1.00 86.81 112 LYS A CA 1
ATOM 888 C C . LYS A 1 112 ? 7.630 12.086 -11.933 1.00 86.81 112 LYS A C 1
ATOM 890 O O . LYS A 1 112 ? 7.683 12.773 -12.954 1.00 86.81 112 LYS A O 1
ATOM 895 N N . ARG A 1 113 ? 8.330 10.957 -11.772 1.00 87.50 113 ARG A N 1
ATOM 896 C CA . ARG A 1 113 ? 9.229 10.406 -12.792 1.00 87.50 113 ARG A CA 1
ATOM 897 C C . ARG A 1 113 ? 8.477 10.070 -14.078 1.00 87.50 113 ARG A C 1
ATOM 899 O O . ARG A 1 113 ? 8.988 10.357 -15.155 1.00 87.50 113 ARG A O 1
ATOM 906 N N . ARG A 1 114 ? 7.277 9.504 -13.961 1.00 83.88 114 ARG A N 1
ATOM 907 C CA . ARG A 1 114 ? 6.440 9.089 -15.091 1.00 83.88 114 ARG A CA 1
ATOM 908 C C . ARG A 1 114 ? 5.793 10.262 -15.826 1.00 83.88 114 ARG A C 1
ATOM 910 O O . ARG A 1 114 ? 5.720 10.253 -17.048 1.00 83.88 114 ARG A O 1
ATOM 917 N N . ASN A 1 115 ? 5.399 11.303 -15.093 1.00 82.75 115 ASN A N 1
ATOM 918 C CA . ASN A 1 115 ? 4.750 12.495 -15.644 1.00 82.75 115 ASN A CA 1
ATOM 919 C C . ASN A 1 115 ? 5.731 13.570 -16.148 1.00 82.75 115 ASN A C 1
ATOM 921 O O . ASN A 1 115 ? 5.309 14.700 -16.388 1.00 82.75 115 ASN A O 1
ATOM 925 N N . ASN A 1 116 ? 7.028 13.259 -16.291 1.00 75.19 116 ASN A N 1
ATOM 926 C CA . ASN A 1 116 ? 8.067 14.207 -16.720 1.00 75.19 116 ASN A CA 1
ATOM 927 C C . ASN A 1 116 ? 8.045 15.550 -15.948 1.00 75.19 116 ASN A C 1
ATOM 929 O O . ASN A 1 116 ? 8.319 16.598 -16.525 1.00 75.19 116 ASN A O 1
ATOM 933 N N . ASN A 1 117 ? 7.729 15.530 -14.645 1.00 64.19 117 ASN A N 1
ATOM 934 C CA . ASN A 1 117 ? 7.565 16.724 -13.795 1.00 64.19 117 ASN A CA 1
ATOM 935 C C . ASN A 1 117 ? 6.441 17.706 -14.202 1.00 64.19 117 ASN A C 1
ATOM 937 O O . ASN A 1 117 ? 6.497 18.875 -13.819 1.00 64.19 117 ASN A O 1
ATOM 941 N N . ASN A 1 118 ? 5.408 17.275 -14.936 1.00 61.84 118 ASN A N 1
ATOM 942 C CA . ASN A 1 118 ? 4.235 18.126 -15.168 1.00 61.84 118 ASN A CA 1
ATOM 943 C C . ASN A 1 118 ? 3.572 18.526 -13.835 1.00 61.84 118 ASN A C 1
ATOM 945 O O . ASN A 1 118 ? 3.321 17.686 -12.972 1.00 61.84 118 ASN A O 1
ATOM 949 N N . SER A 1 119 ? 3.306 19.827 -13.676 1.00 54.09 119 SER A N 1
ATOM 950 C CA . SER A 1 119 ? 3.019 20.467 -12.383 1.00 54.09 119 SER A CA 1
ATOM 951 C C . SER A 1 119 ? 1.615 20.196 -11.812 1.00 54.09 119 SER A C 1
ATOM 953 O O . SER A 1 119 ? 1.369 20.515 -10.650 1.00 54.09 119 SER A O 1
ATOM 955 N N . GLU A 1 120 ? 0.701 19.600 -12.583 1.00 58.97 120 GLU A N 1
ATOM 956 C CA . GLU A 1 120 ? -0.658 19.245 -12.139 1.00 58.97 120 GLU A CA 1
ATOM 957 C C . GLU A 1 120 ? -0.723 17.796 -11.636 1.00 58.97 120 GLU A C 1
ATOM 959 O O . GLU A 1 120 ? -1.416 16.927 -12.168 1.00 58.97 120 GLU A O 1
ATOM 964 N N . GLU A 1 121 ? 0.047 17.496 -10.593 1.00 65.81 121 GLU A N 1
ATOM 965 C CA . GLU A 1 121 ? 0.042 16.169 -9.992 1.00 65.81 121 GLU A CA 1
ATOM 966 C C . GLU A 1 121 ? -1.120 16.043 -8.994 1.00 65.81 121 GLU A C 1
ATOM 968 O O . GLU A 1 121 ? -1.029 16.468 -7.842 1.00 65.81 121 GLU A O 1
ATOM 973 N N . LYS A 1 122 ? -2.235 15.425 -9.416 1.00 72.62 122 LYS A N 1
ATOM 974 C CA . LYS A 1 122 ? -3.281 14.993 -8.472 1.00 72.62 122 LYS A CA 1
ATOM 975 C C . LYS A 1 122 ? -2.645 14.078 -7.417 1.00 72.62 122 LYS A C 1
ATOM 977 O O . LYS A 1 122 ? -2.113 13.017 -7.763 1.00 72.62 122 LYS A O 1
ATOM 982 N N . GLY A 1 123 ? -2.708 14.472 -6.145 1.00 78.06 123 GLY A N 1
ATOM 983 C CA . GLY A 1 123 ? -2.219 13.660 -5.028 1.00 78.06 123 GLY A CA 1
ATOM 984 C C . GLY A 1 123 ? -2.932 12.308 -4.941 1.00 78.06 123 GLY A C 1
ATOM 985 O O . GLY A 1 123 ? -4.036 12.152 -5.461 1.00 78.06 123 GLY A O 1
ATOM 986 N N . LEU A 1 124 ? -2.314 11.334 -4.266 1.00 84.25 124 LEU A N 1
ATOM 987 C CA . LEU A 1 124 ? -2.832 9.963 -4.130 1.00 84.25 124 LEU A CA 1
ATOM 988 C C . LEU A 1 124 ? -4.302 9.916 -3.655 1.00 84.25 124 LEU A C 1
ATOM 990 O O . LEU A 1 124 ? -5.079 9.093 -4.130 1.00 84.25 124 LEU A O 1
ATOM 994 N N . LEU A 1 125 ? -4.704 10.843 -2.778 1.00 85.69 125 LEU A N 1
ATOM 995 C CA . LEU A 1 125 ? -6.075 10.957 -2.262 1.00 85.69 125 LEU A CA 1
ATOM 996 C C . LEU A 1 125 ? -7.088 11.474 -3.297 1.00 85.69 125 LEU A C 1
ATOM 998 O O . LEU A 1 125 ? -8.258 11.115 -3.221 1.00 85.69 125 LEU A O 1
ATOM 1002 N N . ASN A 1 126 ? -6.636 12.261 -4.278 1.00 84.88 126 ASN A N 1
ATOM 1003 C CA . ASN A 1 126 ? -7.483 12.957 -5.254 1.00 84.88 126 ASN A CA 1
ATOM 1004 C C . ASN A 1 126 ? -7.685 12.171 -6.561 1.00 84.88 126 ASN A C 1
ATOM 1006 O O . ASN A 1 126 ? -8.350 12.663 -7.471 1.00 84.88 126 ASN A O 1
ATOM 1010 N N . LEU A 1 127 ? -7.079 10.988 -6.694 1.00 84.06 127 LEU A N 1
ATOM 1011 C CA . LEU A 1 127 ? -7.282 10.114 -7.852 1.00 84.06 127 LEU A CA 1
ATOM 1012 C C . LEU A 1 127 ? -8.651 9.440 -7.769 1.00 84.06 127 LEU A C 1
ATOM 1014 O O . LEU A 1 127 ? -9.025 8.974 -6.699 1.00 84.06 127 LEU A O 1
ATOM 1018 N N . SER A 1 128 ? -9.379 9.312 -8.873 1.00 85.69 128 SER A N 1
ATOM 1019 C CA . SER A 1 128 ? -10.551 8.424 -8.935 1.00 85.69 128 SER A CA 1
ATOM 1020 C C . SER A 1 128 ? -10.151 6.955 -8.711 1.00 85.69 128 SER A C 1
ATOM 1022 O O . SER A 1 128 ? -8.965 6.622 -8.716 1.00 85.69 128 SER A O 1
ATOM 1024 N N . SER A 1 129 ? -11.111 6.062 -8.447 1.00 84.00 129 SER A N 1
ATOM 1025 C CA . SER A 1 129 ? -10.815 4.631 -8.238 1.00 84.00 129 SER A CA 1
ATOM 1026 C C . SER A 1 129 ? -10.167 3.996 -9.469 1.00 84.00 129 SER A C 1
ATOM 1028 O O . SER A 1 129 ? -9.169 3.293 -9.323 1.00 84.00 129 SER A O 1
ATOM 1030 N N . GLN A 1 130 ? -10.647 4.345 -10.666 1.00 82.50 130 GLN A N 1
ATOM 1031 C CA . GLN A 1 130 ? -10.084 3.890 -11.937 1.00 82.50 130 GLN A CA 1
ATOM 1032 C C . GLN A 1 130 ? -8.666 4.433 -12.176 1.00 82.50 130 GLN A C 1
ATOM 1034 O O . GLN A 1 130 ? -7.751 3.648 -12.409 1.00 82.50 130 GLN A O 1
ATOM 1039 N N . GLU A 1 131 ? -8.452 5.753 -12.045 1.00 86.19 131 GLU A N 1
ATOM 1040 C CA . GLU A 1 131 ? -7.112 6.355 -12.192 1.00 86.19 131 GLU A CA 1
ATOM 1041 C C . GLU A 1 131 ? -6.116 5.750 -11.191 1.00 86.19 131 GLU A C 1
ATOM 1043 O O . GLU A 1 131 ? -4.933 5.597 -11.492 1.00 86.19 131 GLU A O 1
ATOM 1048 N N . LEU A 1 132 ? -6.582 5.423 -9.982 1.00 87.81 132 LEU A N 1
ATOM 1049 C CA . LEU A 1 132 ? -5.766 4.793 -8.953 1.00 87.81 132 LEU A CA 1
ATOM 1050 C C . LEU A 1 132 ? -5.427 3.339 -9.300 1.00 87.81 132 LEU A C 1
ATOM 1052 O O . LEU A 1 132 ? -4.272 2.961 -9.128 1.00 87.81 132 LEU A O 1
ATOM 1056 N N . ASN A 1 133 ? -6.387 2.548 -9.791 1.00 87.25 133 ASN A N 1
ATOM 1057 C CA . ASN A 1 133 ? -6.143 1.170 -10.225 1.00 87.25 133 ASN A CA 1
ATOM 1058 C C . ASN A 1 133 ? -5.104 1.135 -11.352 1.00 87.25 133 ASN A C 1
ATOM 1060 O O . ASN A 1 133 ? -4.058 0.507 -11.210 1.00 87.25 133 ASN A O 1
ATOM 1064 N N . GLU A 1 134 ? -5.333 1.914 -12.413 1.00 87.69 134 GLU A N 1
ATOM 1065 C CA . GLU A 1 134 ? -4.406 2.027 -13.542 1.00 87.69 134 GLU A CA 1
ATOM 1066 C C . GLU A 1 134 ? -3.012 2.469 -13.071 1.00 87.69 134 GLU A C 1
ATOM 1068 O O . GLU A 1 134 ? -2.001 1.846 -13.408 1.00 87.69 134 GLU A O 1
ATOM 1073 N N . ALA A 1 135 ? -2.935 3.515 -12.240 1.00 89.12 135 ALA A N 1
ATOM 1074 C CA . ALA A 1 135 ? -1.664 3.985 -11.700 1.00 89.12 135 ALA A CA 1
ATOM 1075 C C . ALA A 1 135 ? -0.950 2.907 -10.870 1.00 89.12 135 ALA A C 1
ATOM 1077 O O . ALA A 1 135 ? 0.266 2.767 -10.990 1.00 89.12 135 ALA A O 1
ATOM 1078 N N . LEU A 1 136 ? -1.672 2.134 -10.057 1.00 89.62 136 LEU A N 1
ATOM 1079 C CA . LEU A 1 136 ? -1.087 1.063 -9.253 1.00 89.62 136 LEU A CA 1
ATOM 1080 C C . LEU A 1 136 ? -0.585 -0.102 -10.110 1.00 89.62 136 LEU A C 1
ATOM 1082 O O . LEU A 1 136 ? 0.510 -0.595 -9.843 1.00 89.62 136 LEU A O 1
ATOM 1086 N N . SER A 1 137 ? -1.310 -0.500 -11.160 1.00 89.38 137 SER A N 1
ATOM 1087 C CA . SER A 1 137 ? -0.861 -1.562 -12.073 1.00 89.38 137 SER A CA 1
ATOM 1088 C C . SER A 1 137 ? 0.491 -1.219 -12.700 1.00 89.38 137 SER A C 1
ATOM 1090 O O . SER A 1 137 ? 1.426 -2.022 -12.679 1.00 89.38 137 SER A O 1
ATOM 1092 N N . PHE A 1 138 ? 0.634 0.012 -13.192 1.00 90.31 138 PHE A N 1
ATOM 1093 C CA . PHE A 1 138 ? 1.902 0.469 -13.750 1.00 90.31 138 PHE A CA 1
ATOM 1094 C C . PHE A 1 138 ? 2.982 0.672 -12.692 1.00 90.31 138 PHE A C 1
ATOM 1096 O O . PHE A 1 138 ? 4.142 0.348 -12.935 1.00 90.31 138 PHE A O 1
ATOM 1103 N N . PHE A 1 139 ? 2.616 1.171 -11.512 1.00 91.94 139 PHE A N 1
ATOM 1104 C CA . PHE A 1 139 ? 3.550 1.322 -10.405 1.00 91.94 139 PHE A CA 1
ATOM 1105 C C . PHE A 1 139 ? 4.187 -0.020 -10.039 1.00 91.94 139 PHE A C 1
ATOM 1107 O O . PHE A 1 139 ? 5.408 -0.110 -9.979 1.00 91.94 139 PHE A O 1
ATOM 1114 N N . ILE A 1 140 ? 3.399 -1.085 -9.880 1.00 90.94 140 ILE A N 1
ATOM 1115 C CA . ILE A 1 140 ? 3.912 -2.424 -9.548 1.00 90.94 140 ILE A CA 1
ATOM 1116 C C . ILE A 1 140 ? 4.863 -2.941 -10.639 1.00 90.94 140 ILE A C 1
ATOM 1118 O O . ILE A 1 140 ? 5.899 -3.529 -10.327 1.00 90.94 140 ILE A O 1
ATOM 1122 N N . ALA A 1 141 ? 4.546 -2.692 -11.912 1.00 89.38 141 ALA A N 1
ATOM 1123 C CA . ALA A 1 141 ? 5.372 -3.124 -13.037 1.00 89.38 141 ALA A CA 1
ATOM 1124 C C . ALA A 1 141 ? 6.699 -2.348 -13.152 1.00 89.38 141 ALA A C 1
ATOM 1126 O O . ALA A 1 141 ? 7.727 -2.925 -13.524 1.00 89.38 141 ALA A O 1
ATOM 1127 N N . GLU A 1 142 ? 6.700 -1.054 -12.826 1.00 91.94 142 GLU A N 1
ATOM 1128 C CA . GLU A 1 142 ? 7.827 -0.136 -13.038 1.00 91.94 142 GLU A CA 1
ATOM 1129 C C . GLU A 1 142 ? 8.695 0.080 -11.787 1.00 91.94 142 GLU A C 1
ATOM 1131 O O . GLU A 1 142 ? 9.847 0.497 -11.905 1.00 91.94 142 GLU A O 1
ATOM 1136 N N . VAL A 1 143 ? 8.183 -0.195 -10.585 1.00 92.25 143 VAL A N 1
ATOM 1137 C CA . VAL A 1 143 ? 8.901 0.090 -9.337 1.00 92.25 143 VAL A CA 1
ATOM 1138 C C . VAL A 1 143 ? 10.125 -0.825 -9.179 1.00 92.25 143 VAL A C 1
ATOM 1140 O O . VAL A 1 143 ? 10.064 -2.045 -9.361 1.00 92.25 143 VAL A O 1
ATOM 1143 N N . ARG A 1 144 ? 11.274 -0.228 -8.854 1.00 91.25 144 ARG A N 1
ATOM 1144 C CA . ARG A 1 144 ? 12.572 -0.905 -8.684 1.00 91.25 144 ARG A CA 1
ATOM 1145 C C . ARG A 1 144 ? 13.277 -0.410 -7.429 1.00 91.25 144 ARG A C 1
ATOM 1147 O O . ARG A 1 144 ? 12.966 0.667 -6.913 1.00 91.25 144 ARG A O 1
ATOM 1154 N N . LYS A 1 145 ? 14.221 -1.205 -6.929 1.00 90.94 145 LYS A N 1
ATOM 1155 C CA . LYS A 1 145 ? 15.159 -0.767 -5.888 1.00 90.94 145 LYS A CA 1
ATOM 1156 C C . LYS A 1 145 ? 16.099 0.299 -6.445 1.00 90.94 145 LYS A C 1
ATOM 1158 O O . LYS A 1 145 ? 16.268 0.410 -7.655 1.00 90.94 145 LYS A O 1
ATOM 1163 N N . GLU A 1 146 ? 16.792 1.006 -5.558 1.00 86.00 146 GLU A N 1
ATOM 1164 C CA . GLU A 1 146 ? 17.851 1.952 -5.944 1.00 86.00 146 GLU A CA 1
ATOM 1165 C C . GLU A 1 146 ? 18.975 1.278 -6.746 1.00 86.00 146 GLU A C 1
ATOM 1167 O O . GLU A 1 146 ? 19.538 1.880 -7.653 1.00 86.00 146 GLU A O 1
ATOM 1172 N N . SER A 1 147 ? 19.244 -0.003 -6.474 1.00 84.38 147 SER A N 1
ATOM 1173 C CA . SER A 1 147 ? 20.195 -0.830 -7.228 1.00 84.38 147 SER A CA 1
ATOM 1174 C C . SER A 1 147 ? 19.744 -1.150 -8.663 1.00 84.38 147 SER A C 1
ATOM 1176 O O . SER A 1 147 ? 20.538 -1.663 -9.441 1.00 84.38 147 SER A O 1
ATOM 1178 N N . GLY A 1 148 ? 18.481 -0.885 -9.018 1.00 86.00 148 GLY A N 1
ATOM 1179 C CA . GLY A 1 148 ? 17.877 -1.226 -10.313 1.00 86.00 148 GLY A CA 1
ATOM 1180 C C . GLY A 1 148 ? 17.148 -2.574 -10.342 1.00 86.00 148 GLY A C 1
ATOM 1181 O O . GLY A 1 148 ? 16.350 -2.815 -11.247 1.00 86.00 148 GLY A O 1
ATOM 1182 N N . ASP A 1 149 ? 17.351 -3.425 -9.334 1.00 89.19 149 ASP A N 1
ATOM 1183 C CA . ASP A 1 149 ? 16.707 -4.737 -9.244 1.00 89.19 149 ASP A CA 1
ATOM 1184 C C . ASP A 1 149 ? 15.206 -4.659 -8.931 1.00 89.19 149 ASP A C 1
ATOM 1186 O O . ASP A 1 149 ? 14.712 -3.740 -8.265 1.00 89.19 149 ASP A O 1
ATOM 1190 N N . ASN A 1 150 ? 14.484 -5.705 -9.338 1.00 90.19 150 ASN A N 1
ATOM 1191 C CA . ASN A 1 150 ? 13.090 -5.917 -8.960 1.00 90.19 150 ASN A CA 1
ATOM 1192 C C . ASN A 1 150 ? 12.939 -6.114 -7.442 1.00 90.19 150 ASN A C 1
ATOM 1194 O O . ASN A 1 150 ? 13.769 -6.740 -6.769 1.00 90.19 150 ASN A O 1
ATOM 1198 N N . TYR A 1 151 ? 11.834 -5.614 -6.890 1.00 90.38 151 TYR A N 1
ATOM 1199 C CA . TYR A 1 151 ? 11.434 -5.974 -5.534 1.00 90.38 151 TYR A CA 1
ATOM 1200 C C . TYR A 1 151 ? 10.988 -7.437 -5.472 1.00 90.38 151 TYR A C 1
ATOM 1202 O O . TYR A 1 151 ? 10.450 -7.986 -6.432 1.00 90.38 151 TYR A O 1
ATOM 1210 N N . LYS A 1 152 ? 11.192 -8.069 -4.311 1.00 90.62 152 LYS A N 1
ATOM 1211 C CA . LYS A 1 152 ? 10.618 -9.391 -4.045 1.00 90.62 152 LYS A CA 1
ATOM 1212 C C . LYS A 1 152 ? 9.086 -9.271 -3.982 1.00 90.62 152 LYS A C 1
ATOM 1214 O O . LYS A 1 152 ? 8.607 -8.247 -3.486 1.00 90.62 152 LYS A O 1
ATOM 1219 N N . PRO A 1 153 ? 8.323 -10.311 -4.367 1.00 88.06 153 PRO A N 1
ATOM 1220 C CA . PRO A 1 153 ? 6.859 -10.280 -4.328 1.00 88.06 153 PRO A CA 1
ATOM 1221 C C . PRO A 1 153 ? 6.290 -9.861 -2.967 1.00 88.06 153 PRO A C 1
ATOM 1223 O O . PRO A 1 153 ? 5.418 -9.001 -2.902 1.00 88.06 153 PRO A O 1
ATOM 1226 N N . ASN A 1 154 ? 6.858 -10.375 -1.868 1.00 90.00 154 ASN A N 1
ATOM 1227 C CA . ASN A 1 154 ? 6.423 -10.009 -0.518 1.00 90.00 154 ASN A CA 1
ATOM 1228 C C . ASN A 1 154 ? 6.607 -8.509 -0.220 1.00 90.00 154 ASN A C 1
ATOM 1230 O O . ASN A 1 154 ? 5.751 -7.875 0.386 1.00 90.00 154 ASN A O 1
ATOM 1234 N N . THR A 1 155 ? 7.702 -7.907 -0.691 1.00 90.88 155 THR A N 1
ATOM 1235 C CA . THR A 1 155 ? 7.947 -6.471 -0.500 1.00 90.88 155 THR A CA 1
ATOM 1236 C C . THR A 1 155 ? 6.972 -5.624 -1.313 1.00 90.88 155 THR A C 1
ATOM 1238 O O . THR A 1 155 ? 6.489 -4.615 -0.810 1.00 90.88 155 THR A O 1
ATOM 1241 N N . LEU A 1 156 ? 6.651 -6.035 -2.543 1.00 89.75 156 LEU A N 1
ATOM 1242 C CA . LEU A 1 156 ? 5.630 -5.365 -3.354 1.00 89.75 156 LEU A CA 1
ATOM 1243 C C . LEU A 1 156 ? 4.264 -5.409 -2.668 1.00 89.75 156 LEU A C 1
ATOM 1245 O O . LEU A 1 156 ? 3.598 -4.381 -2.568 1.00 89.75 156 LEU A O 1
ATOM 1249 N N . TYR A 1 157 ? 3.891 -6.567 -2.127 1.00 90.06 157 TYR A N 1
ATOM 1250 C CA . TYR A 1 157 ? 2.662 -6.717 -1.357 1.00 90.06 157 TYR A CA 1
ATOM 1251 C C . TYR A 1 157 ? 2.632 -5.778 -0.140 1.00 90.06 157 TYR A C 1
ATOM 1253 O O . TYR A 1 157 ? 1.669 -5.033 0.045 1.00 90.06 157 TYR A O 1
ATOM 1261 N N . GLU A 1 158 ? 3.716 -5.719 0.642 1.00 91.25 158 GLU A N 1
ATOM 1262 C CA . GLU A 1 158 ? 3.828 -4.799 1.782 1.00 91.25 158 GLU A CA 1
ATOM 1263 C C . GLU A 1 158 ? 3.688 -3.321 1.379 1.00 91.25 158 GLU A C 1
ATOM 1265 O O . GLU A 1 158 ? 3.062 -2.544 2.108 1.00 91.25 158 GLU A O 1
ATOM 1270 N N . ILE A 1 159 ? 4.237 -2.923 0.226 1.00 91.75 159 ILE A N 1
ATOM 1271 C CA . ILE A 1 159 ? 4.091 -1.561 -0.306 1.00 91.75 159 ILE A CA 1
ATOM 1272 C C . ILE A 1 159 ? 2.617 -1.266 -0.601 1.00 91.75 159 ILE A C 1
ATOM 1274 O O . ILE A 1 159 ? 2.106 -0.231 -0.172 1.00 91.75 159 ILE A O 1
ATOM 1278 N N . ILE A 1 160 ? 1.919 -2.175 -1.286 1.00 91.38 160 ILE A N 1
ATOM 1279 C CA . ILE A 1 160 ? 0.513 -1.981 -1.667 1.00 91.38 160 ILE A CA 1
ATOM 1280 C C . ILE A 1 160 ? -0.380 -1.888 -0.426 1.00 91.38 160 ILE A C 1
ATOM 1282 O O . ILE A 1 160 ? -1.180 -0.958 -0.313 1.00 91.38 160 ILE A O 1
ATOM 1286 N N . ILE A 1 161 ? -0.193 -2.780 0.551 1.00 91.06 161 ILE A N 1
ATOM 1287 C CA . ILE A 1 161 ? -0.931 -2.741 1.822 1.00 91.06 161 ILE A CA 1
ATOM 1288 C C . ILE A 1 161 ? -0.655 -1.443 2.584 1.00 91.06 161 ILE A C 1
ATOM 1290 O O . ILE A 1 161 ? -1.568 -0.861 3.167 1.00 91.06 161 ILE A O 1
ATOM 1294 N N . SER A 1 162 ? 0.580 -0.945 2.545 1.00 91.94 162 SER A N 1
ATOM 1295 C CA . SER A 1 162 ? 0.943 0.332 3.167 1.00 91.94 162 SER A CA 1
ATOM 1296 C C . SER A 1 162 ? 0.234 1.519 2.499 1.00 91.94 162 SER A C 1
ATOM 1298 O O . SER A 1 162 ? -0.267 2.405 3.189 1.00 91.94 162 SER A O 1
ATOM 1300 N N . ILE A 1 163 ? 0.112 1.524 1.167 1.00 91.50 163 ILE A N 1
ATOM 1301 C CA . ILE A 1 163 ? -0.660 2.539 0.424 1.00 91.50 163 ILE A CA 1
ATOM 1302 C C . ILE A 1 163 ? -2.156 2.422 0.757 1.00 91.50 163 ILE A C 1
ATOM 1304 O O . ILE A 1 163 ? -2.798 3.432 1.046 1.00 91.50 163 ILE A O 1
ATOM 1308 N N . GLN A 1 164 ? -2.713 1.210 0.791 1.00 90.44 164 GLN A N 1
ATOM 1309 C CA . GLN A 1 164 ? -4.110 0.985 1.177 1.00 90.44 164 GLN A CA 1
ATOM 1310 C C . GLN A 1 164 ? -4.384 1.480 2.599 1.00 90.44 164 GLN A C 1
ATOM 1312 O O . GLN A 1 164 ? -5.384 2.151 2.858 1.00 90.44 164 GLN A O 1
ATOM 1317 N N . HIS A 1 165 ? -3.465 1.191 3.522 1.00 89.56 165 HIS A N 1
ATOM 1318 C CA . HIS A 1 165 ? -3.527 1.671 4.893 1.00 89.56 165 HIS A CA 1
ATOM 1319 C C . HIS A 1 165 ? -3.544 3.200 4.935 1.00 89.56 165 HIS A C 1
ATOM 1321 O O . HIS A 1 165 ? -4.402 3.771 5.604 1.00 89.56 165 HIS A O 1
ATOM 1327 N N . TYR A 1 166 ? -2.673 3.869 4.172 1.00 89.94 166 TYR A N 1
ATOM 1328 C CA . TYR A 1 166 ? -2.679 5.328 4.060 1.00 89.94 166 TYR A CA 1
ATOM 1329 C C . TYR A 1 166 ? -4.027 5.873 3.573 1.00 89.94 166 TYR A C 1
ATOM 1331 O O . TYR A 1 166 ? -4.569 6.797 4.179 1.00 89.94 166 TYR A O 1
ATOM 1339 N N . LEU A 1 167 ? -4.597 5.300 2.512 1.00 88.94 167 LEU A N 1
ATOM 1340 C CA . LEU A 1 167 ? -5.900 5.722 1.986 1.00 88.94 167 LEU A CA 1
ATOM 1341 C C . LEU A 1 167 ? -7.005 5.563 3.037 1.00 88.94 167 LEU A C 1
ATOM 1343 O O . LEU A 1 167 ? -7.785 6.491 3.260 1.00 88.94 167 LEU A O 1
ATOM 1347 N N . ARG A 1 168 ? -6.997 4.437 3.757 1.00 88.00 168 ARG A N 1
ATOM 1348 C CA . ARG A 1 168 ? -7.943 4.154 4.839 1.00 88.00 168 ARG A CA 1
ATOM 1349 C C . ARG A 1 168 ? -7.833 5.152 5.990 1.00 88.00 168 ARG A C 1
ATOM 1351 O O . ARG A 1 168 ? -8.865 5.615 6.468 1.00 88.00 168 ARG A O 1
ATOM 1358 N N . GLN A 1 169 ? -6.619 5.521 6.408 1.00 85.88 169 GLN A N 1
ATOM 1359 C CA . GLN A 1 169 ? -6.414 6.542 7.450 1.00 85.88 169 GLN A CA 1
ATOM 1360 C C . GLN A 1 169 ? -6.967 7.915 7.042 1.00 85.88 169 GLN A C 1
ATOM 1362 O O . GLN A 1 169 ? -7.394 8.687 7.894 1.00 85.88 169 GLN A O 1
ATOM 1367 N N . ASN A 1 170 ? -7.001 8.209 5.741 1.00 86.19 170 ASN A N 1
ATOM 1368 C CA . ASN A 1 170 ? -7.527 9.460 5.195 1.00 86.19 170 ASN A CA 1
ATOM 1369 C C . ASN A 1 170 ? -9.009 9.363 4.776 1.00 86.19 170 ASN A C 1
ATOM 1371 O O . ASN A 1 170 ? -9.499 10.218 4.043 1.00 86.19 170 ASN A O 1
ATOM 1375 N N . GL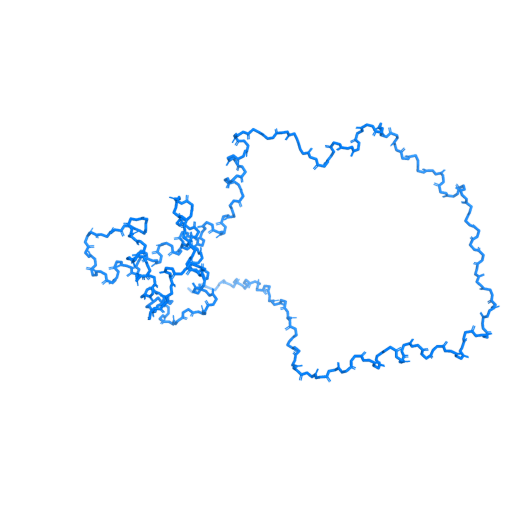Y A 1 171 ? -9.733 8.334 5.234 1.00 82.19 171 GLY A N 1
ATOM 1376 C CA . GLY A 1 171 ? -11.179 8.200 5.028 1.00 82.19 171 GLY A CA 1
ATOM 1377 C C . GLY A 1 171 ? -11.595 7.541 3.712 1.00 82.19 171 GLY A C 1
ATOM 1378 O O . GLY A 1 171 ? -12.785 7.503 3.407 1.00 82.19 171 GLY A O 1
ATOM 1379 N N . ARG A 1 172 ? -10.651 6.989 2.940 1.00 83.62 172 ARG A N 1
ATOM 1380 C CA . ARG A 1 172 ? -10.939 6.286 1.687 1.00 83.62 172 ARG A CA 1
ATOM 1381 C C . ARG A 1 172 ? -10.787 4.778 1.871 1.00 83.62 172 ARG A C 1
ATOM 1383 O O . ARG A 1 172 ? -9.679 4.251 1.941 1.00 83.62 172 ARG A O 1
ATOM 1390 N N . LEU A 1 173 ? -11.919 4.089 1.977 1.00 78.75 173 LEU A N 1
ATOM 1391 C CA . LEU A 1 173 ? -11.983 2.639 2.148 1.00 78.75 173 LEU A CA 1
ATOM 1392 C C . LEU A 1 173 ? -11.899 1.962 0.779 1.00 78.75 173 LEU A C 1
ATOM 1394 O O . LEU A 1 173 ? -12.856 2.006 0.018 1.00 78.75 173 LEU A O 1
ATOM 1398 N N . ILE A 1 174 ? -10.743 1.380 0.474 1.00 77.38 174 ILE A N 1
ATOM 1399 C CA . ILE A 1 174 ? -10.510 0.575 -0.730 1.00 77.38 174 ILE A CA 1
ATOM 1400 C C . ILE A 1 174 ? -9.887 -0.751 -0.297 1.00 77.38 174 ILE A C 1
ATOM 1402 O O . ILE A 1 174 ? -9.002 -0.746 0.569 1.00 77.38 174 ILE A O 1
ATOM 1406 N N . ALA A 1 175 ? -10.316 -1.863 -0.896 1.00 75.94 175 ALA A N 1
ATOM 1407 C CA . ALA A 1 175 ? -9.690 -3.167 -0.727 1.00 75.94 175 ALA A CA 1
ATOM 1408 C C . ALA A 1 175 ? -9.043 -3.622 -2.041 1.00 75.94 175 ALA A C 1
ATOM 1410 O O . ALA A 1 175 ? -9.654 -4.327 -2.833 1.00 75.94 175 ALA A O 1
ATOM 1411 N N . PHE A 1 176 ? -7.776 -3.257 -2.269 1.00 73.81 176 PHE A N 1
ATOM 1412 C CA . PHE A 1 176 ? -7.108 -3.516 -3.554 1.00 73.81 176 PHE A CA 1
ATOM 1413 C C . PHE A 1 176 ? -7.044 -4.994 -3.954 1.00 73.81 176 PHE A C 1
ATOM 1415 O O . PHE A 1 176 ? -6.935 -5.287 -5.137 1.00 73.81 176 PHE A O 1
ATOM 1422 N N . MET A 1 177 ? -7.061 -5.908 -2.982 1.00 69.88 177 MET A N 1
ATOM 1423 C CA . MET A 1 177 ? -6.895 -7.346 -3.222 1.00 69.88 177 MET A CA 1
ATOM 1424 C C . MET A 1 177 ? -8.220 -8.117 -3.252 1.00 69.88 177 MET A C 1
ATOM 1426 O O . MET A 1 177 ? -8.248 -9.227 -3.773 1.00 69.88 177 MET A O 1
ATOM 1430 N N . ASP A 1 178 ? -9.297 -7.532 -2.720 1.00 65.69 178 ASP A N 1
ATOM 1431 C CA . ASP A 1 178 ? -10.575 -8.225 -2.507 1.00 65.69 178 ASP A CA 1
ATOM 1432 C C . ASP A 1 178 ? -11.742 -7.590 -3.288 1.00 65.69 178 ASP A C 1
ATOM 1434 O O . ASP A 1 178 ? -12.774 -8.234 -3.478 1.00 65.69 178 ASP A O 1
ATOM 1438 N N . ASP A 1 179 ? -11.602 -6.347 -3.766 1.00 57.97 179 ASP A N 1
ATOM 1439 C CA . ASP A 1 179 ? -12.643 -5.669 -4.543 1.00 57.97 179 ASP A CA 1
ATOM 1440 C C . ASP A 1 179 ? -12.627 -6.097 -6.020 1.00 57.97 179 ASP A C 1
ATOM 1442 O O . ASP A 1 179 ? -11.603 -6.046 -6.705 1.00 57.97 179 ASP A O 1
ATOM 1446 N N . GLN A 1 180 ? -13.811 -6.419 -6.557 1.00 54.31 180 GLN A N 1
ATOM 1447 C CA . GLN A 1 180 ? -14.023 -6.723 -7.983 1.00 54.31 180 GLN A CA 1
ATOM 1448 C C . GLN A 1 180 ? -13.596 -5.585 -8.929 1.00 54.31 180 GLN A C 1
ATOM 1450 O O . GLN A 1 180 ? -13.328 -5.841 -10.100 1.00 54.31 180 GLN A O 1
ATOM 1455 N N . GLU A 1 181 ? -13.518 -4.344 -8.441 1.00 55.38 181 GLU A N 1
ATOM 1456 C CA . GLU A 1 181 ? -13.106 -3.166 -9.220 1.00 55.38 181 GLU A CA 1
ATOM 1457 C C . GLU A 1 181 ? -11.584 -3.127 -9.499 1.00 55.38 181 GLU A C 1
ATOM 1459 O O . GLU A 1 181 ? -11.135 -2.389 -10.374 1.00 55.38 181 GLU A O 1
ATOM 1464 N N . TYR A 1 182 ? -10.790 -3.954 -8.803 1.00 54.84 182 TYR A N 1
ATOM 1465 C CA . TYR A 1 182 ? -9.322 -4.001 -8.888 1.00 54.84 182 TYR A CA 1
ATOM 1466 C C . TYR A 1 182 ? -8.796 -5.318 -9.483 1.00 54.84 182 TYR A C 1
ATOM 1468 O O . TYR A 1 182 ? -7.719 -5.795 -9.127 1.00 54.84 182 TYR A O 1
ATOM 1476 N N . GLN A 1 183 ? -9.538 -5.921 -10.416 1.00 50.66 183 GLN A N 1
ATOM 1477 C CA . GLN A 1 183 ? -9.018 -7.041 -11.201 1.00 50.66 183 GLN A CA 1
ATOM 1478 C C . GLN A 1 183 ? -8.167 -6.525 -12.366 1.00 50.66 183 GLN A C 1
ATOM 1480 O O . GLN A 1 183 ? -8.575 -5.631 -13.107 1.00 50.66 183 GLN A O 1
ATOM 1485 N N . VAL A 1 184 ? -6.961 -7.082 -12.499 1.00 46.75 184 VAL A N 1
ATOM 1486 C CA . VAL A 1 184 ? -6.086 -6.879 -13.660 1.00 46.75 184 VAL A CA 1
ATOM 1487 C C . VAL A 1 184 ? -6.856 -7.334 -14.902 1.00 46.75 184 VAL A C 1
ATOM 1489 O O . VAL A 1 184 ? -7.227 -8.504 -14.985 1.00 46.75 184 VAL A O 1
ATOM 1492 N N . VAL A 1 185 ? -7.125 -6.402 -15.820 1.00 41.03 185 VAL A N 1
ATOM 1493 C CA . VAL A 1 185 ? -7.631 -6.709 -17.169 1.00 41.03 185 VAL A CA 1
ATOM 1494 C C . VAL A 1 185 ? -6.507 -7.293 -18.011 1.00 41.03 185 VAL A C 1
ATOM 1496 O O . VAL A 1 185 ? -5.388 -6.732 -17.952 1.00 41.03 185 VAL A O 1
#

pLDDT: mean 70.27, std 18.1, range [36.53, 93.5]

Radius of gyration: 31.48 Å; chains: 1; bounding box: 58×79×75 Å

Secondary structure (DSSP, 8-state):
-------------------------GGGHHHHHT--SSSTTS--S--------GGGSTT-------GGGSSSSSSPSPPPHHHHHHHHHHTS-HHHHHHHHHHHHHHHHHHHHHTTT-S----GGGS-HHHHHHHHHHHHHH-B-TTSPBPPHHHHHHHHHHHHHHHHHTT----TTT-GGG---

Sequence (185 aa):
MSGSSDDEIFITQTKTCEIDDYNLETDTVLSDALNLEENYVKEAKQLPNFDLNYSDISDVQTPNLPENAKTSLRFSKPLDDSDLKNLVKSGLSIKTENKTKWAVILFSMWKKRRNNNNSEEKGLLNLSSQELNEALSFFIAEVRKESGDNYKPNTLYEIIISIQHYLRQNGRLIAFMDDQEYQVV

InterPro domains:
  IPR052787 Mitochondrial antiviral-signaling domain-containing protein [PTHR21446] (61-183)
  IPR057926 QRICH1-like domain [PF25561] (117-183)

Foldseek 3Di:
DDDDDDPDDDPDDPDDDDDDDDPDPPPCPVVVVPPPPPPPPPPPPDDDDPPPDPVVVPDPPPPCDDPVPPPPPVDDDDDDPVRVVVCVVVVDDPVLVVLLVVLQVQLVVVQCVVVVNDPPDQGQLRDDPVRNLVSLVVCQVPDADPVRHHDDPVVNVSSVVSPQVVNVVVPHHDDCVPDPSNDDD

Organism: Patella caerulea (NCBI:txid87958)